Protein AF-A0AA39MZ46-F1 (afdb_monomer)

Foldseek 3Di:
DDPDDPDDDCVDPVNVVVVVVVVVVCVVVVDDDDDDDDDDPDDPPDPDPDDDDPDDDDPPVVQVPPPPDPDDDPVVVVVVVVVLVVLCVVLVPQLVVLCVVFPQCPDVLGNGFGWQADPPPRFIATPDSVQSSQQSVCVVVVVDDSNDGDPGPSSDSVRTDDRDDPDDDPPPDPDDDDDDDDDDDDDDDDDDDDDDDDDDDDDDDDDDDDDDDDDDDDDDDDDDDDDDDDDDDDDDDDDDDDDDDDDDPPDDQADPFPDQDDLVNLCVVLVPDPLVSQLCVQLVDGQRGCVLVVDDCCCSCVRSVDDPVSSVSVVVSSVVSVVCSVVVVPVD

Structure (mmCIF, N/CA/C/O backbone):
data_AF-A0AA39MZ46-F1
#
_entry.id   AF-A0AA39MZ46-F1
#
loop_
_atom_site.group_PDB
_atom_site.id
_atom_site.type_symbol
_atom_site.label_atom_id
_atom_site.label_alt_id
_atom_site.label_comp_id
_atom_site.label_asym_id
_atom_site.label_entity_id
_atom_site.label_seq_id
_atom_site.pdbx_PDB_ins_code
_atom_site.Cartn_x
_atom_site.Cartn_y
_atom_site.Cartn_z
_atom_site.occupancy
_atom_site.B_iso_or_equiv
_atom_site.auth_seq_id
_atom_site.auth_comp_id
_atom_site.auth_asym_id
_atom_site.auth_atom_id
_atom_site.pdbx_PDB_model_num
ATOM 1 N N . MET A 1 1 ? -11.210 -6.994 50.728 1.00 43.03 1 MET A N 1
ATOM 2 C CA . MET A 1 1 ? -12.307 -6.936 49.735 1.00 43.03 1 MET A CA 1
ATOM 3 C C . MET A 1 1 ? -13.642 -7.029 50.459 1.00 43.03 1 MET A C 1
ATOM 5 O O . MET A 1 1 ? -13.694 -7.754 51.450 1.00 43.03 1 MET A O 1
ATOM 9 N N . PRO A 1 2 ? -14.694 -6.313 50.029 1.00 35.81 2 PRO A N 1
ATOM 10 C CA . PRO A 1 2 ? -16.006 -6.399 50.664 1.00 35.81 2 PRO A CA 1
ATOM 11 C C . PRO A 1 2 ? -16.586 -7.808 50.482 1.00 35.81 2 PRO A C 1
ATOM 13 O O . PRO A 1 2 ? -16.493 -8.380 49.399 1.00 35.81 2 PRO A O 1
ATOM 16 N N . LYS A 1 3 ? -17.202 -8.359 51.532 1.00 48.78 3 LYS A N 1
ATOM 17 C CA . LYS A 1 3 ? -17.727 -9.739 51.614 1.00 48.78 3 LYS A CA 1
ATOM 18 C C . LYS A 1 3 ? -18.907 -10.064 50.671 1.00 48.78 3 LYS A C 1
ATOM 20 O O . LYS A 1 3 ? -19.490 -11.131 50.815 1.00 48.78 3 LYS A O 1
ATOM 25 N N . ASN A 1 4 ? -19.271 -9.181 49.738 1.00 49.25 4 ASN A N 1
ATOM 26 C CA . ASN A 1 4 ? -20.516 -9.299 48.968 1.00 49.25 4 ASN A CA 1
ATOM 27 C C . ASN A 1 4 ? -20.398 -8.958 47.468 1.00 49.25 4 ASN A C 1
ATOM 29 O O . ASN A 1 4 ? -21.412 -8.709 46.823 1.00 49.25 4 ASN A O 1
ATOM 33 N N . ASP A 1 5 ? -19.189 -8.918 46.896 1.00 52.53 5 ASP A N 1
ATOM 34 C CA . ASP A 1 5 ? -19.046 -8.730 45.445 1.00 52.53 5 ASP A CA 1
ATOM 35 C C . ASP A 1 5 ? -19.245 -10.090 44.744 1.00 52.53 5 ASP A C 1
ATOM 37 O O . ASP A 1 5 ? -18.471 -11.026 44.944 1.00 52.53 5 ASP A O 1
ATOM 41 N N . SER A 1 6 ? -20.312 -10.235 43.952 1.00 61.25 6 SER A N 1
ATOM 42 C CA . SER A 1 6 ? -20.739 -11.496 43.308 1.00 61.25 6 SER A CA 1
ATOM 43 C C . SER A 1 6 ? -19.856 -11.931 42.127 1.00 61.25 6 SER A C 1
ATOM 45 O O . SER A 1 6 ? -20.184 -12.871 41.395 1.00 61.25 6 SER A O 1
ATOM 47 N N . LYS A 1 7 ? -18.721 -11.260 41.930 1.00 70.19 7 LYS A N 1
ATOM 48 C CA . LYS A 1 7 ? -17.795 -11.490 40.823 1.00 70.19 7 LYS A CA 1
ATOM 49 C C . LYS A 1 7 ? -16.927 -12.707 41.125 1.00 70.19 7 LYS A C 1
ATOM 51 O O . LYS A 1 7 ? -16.031 -12.659 41.965 1.00 70.19 7 LYS A O 1
ATOM 56 N N . LYS A 1 8 ? -17.189 -13.814 40.427 1.00 74.62 8 LYS A N 1
ATOM 57 C CA . LYS A 1 8 ? -16.346 -15.014 40.495 1.00 74.62 8 LYS A CA 1
ATOM 58 C C . LYS A 1 8 ? -15.207 -14.914 39.474 1.00 74.62 8 LYS A C 1
ATOM 60 O O . LYS A 1 8 ? -15.476 -14.584 38.320 1.00 74.62 8 LYS A O 1
ATOM 65 N N . PRO A 1 9 ? -13.956 -15.223 39.855 1.00 79.50 9 PRO A N 1
ATOM 66 C CA . PRO A 1 9 ? -12.842 -15.221 38.916 1.00 79.50 9 PRO A CA 1
ATOM 67 C C . PRO A 1 9 ? -13.027 -16.324 37.867 1.00 79.50 9 PRO A C 1
ATOM 69 O O . PRO A 1 9 ? -13.218 -17.496 38.212 1.00 79.50 9 PRO A O 1
ATOM 72 N N . LEU A 1 10 ? -12.936 -15.950 36.587 1.00 83.06 10 LEU A N 1
ATOM 73 C CA . LEU A 1 10 ? -13.033 -16.879 35.452 1.00 83.06 10 LEU A CA 1
ATOM 74 C C . LEU A 1 10 ? -11.865 -17.869 35.381 1.00 83.06 10 LEU A C 1
ATOM 76 O O . LEU A 1 10 ? -12.015 -18.930 34.790 1.00 83.06 10 LEU A O 1
ATOM 80 N N . SER A 1 11 ? -10.738 -17.564 36.030 1.00 83.19 11 SER A N 1
ATOM 81 C CA . SER A 1 11 ? -9.598 -18.482 36.149 1.00 83.19 11 SER A CA 1
ATOM 82 C C . SER A 1 11 ? -9.906 -19.724 36.990 1.00 83.19 11 SER A C 1
ATOM 84 O O . SER A 1 11 ? -9.185 -20.714 36.914 1.00 83.19 11 SER A O 1
ATOM 86 N N . SER A 1 12 ? -10.973 -19.699 37.796 1.00 87.88 12 SER A N 1
ATOM 87 C CA . SER A 1 12 ? -11.401 -20.873 38.552 1.00 87.88 12 SER A CA 1
ATOM 88 C C . SER A 1 12 ? -12.328 -21.763 37.708 1.00 87.88 12 SER A C 1
ATOM 90 O O . SER A 1 12 ? -13.259 -21.242 37.083 1.00 87.88 12 SER A O 1
ATOM 92 N N . PRO A 1 13 ? -12.188 -23.105 37.753 1.00 87.00 13 PRO A N 1
ATOM 93 C CA . PRO A 1 13 ? -13.105 -24.021 37.063 1.00 87.00 13 PRO A CA 1
ATOM 94 C C . PRO A 1 13 ? -14.577 -23.782 37.434 1.00 87.00 13 PRO A C 1
ATOM 96 O O . PRO A 1 13 ? -15.476 -23.895 36.602 1.00 87.00 13 PRO A O 1
ATOM 99 N N . ASN A 1 14 ? -14.825 -23.396 38.689 1.00 84.69 14 ASN A N 1
ATOM 100 C CA . ASN A 1 14 ? -16.157 -23.059 39.188 1.00 84.69 14 ASN A CA 1
ATOM 101 C C . ASN A 1 14 ? -16.689 -21.738 38.612 1.00 84.69 14 ASN A C 1
ATOM 103 O O . ASN A 1 14 ? -17.891 -21.622 38.374 1.00 84.69 14 ASN A O 1
ATOM 107 N N . GLY A 1 15 ? -15.821 -20.750 38.382 1.00 87.06 15 GLY A N 1
ATOM 108 C CA . GLY A 1 15 ? -16.169 -19.494 37.719 1.00 87.06 15 GLY A CA 1
ATOM 109 C C . GLY A 1 15 ? -16.546 -19.712 36.257 1.00 87.06 15 GLY A C 1
ATOM 110 O O . GLY A 1 15 ? -17.592 -19.234 35.824 1.00 87.06 15 GLY A O 1
ATOM 111 N N . TYR A 1 16 ? -15.766 -20.520 35.534 1.00 87.06 16 TYR A N 1
ATOM 112 C CA . TYR A 1 16 ? -16.074 -20.886 34.150 1.00 87.06 16 TYR A CA 1
ATOM 113 C C . TYR A 1 16 ? -17.399 -21.658 34.038 1.00 87.06 16 TYR A C 1
ATOM 115 O O . TYR A 1 16 ? -18.280 -21.272 33.271 1.00 87.06 16 TYR A O 1
ATOM 123 N N . LYS A 1 17 ? -17.617 -22.681 34.880 1.00 88.81 17 LYS A N 1
ATOM 124 C CA . LYS A 1 17 ? -18.901 -23.410 34.930 1.00 88.81 17 LYS A CA 1
ATOM 125 C C . LYS A 1 17 ? -20.089 -22.489 35.235 1.00 88.81 17 LYS A C 1
ATOM 127 O O . LYS A 1 17 ? -21.160 -22.655 34.653 1.00 88.81 17 LYS A O 1
ATOM 132 N N . ALA A 1 18 ? -19.911 -21.507 36.122 1.00 86.81 18 ALA A N 1
ATOM 133 C CA . ALA A 1 18 ? -20.950 -20.527 36.428 1.00 86.81 18 ALA A CA 1
ATOM 134 C C . ALA A 1 18 ? -21.274 -19.623 35.223 1.00 86.81 18 ALA A C 1
ATOM 136 O O . ALA A 1 18 ? -22.452 -19.364 34.977 1.00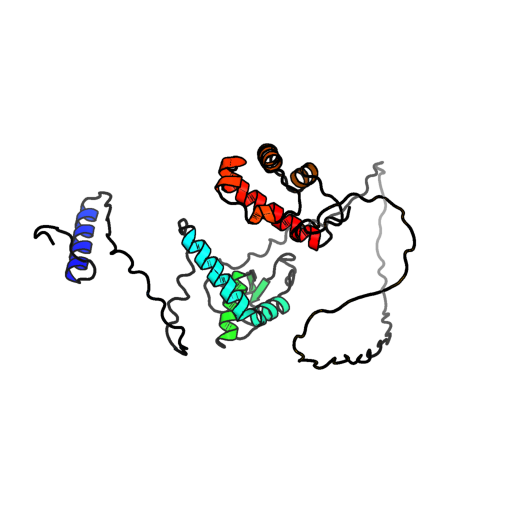 86.81 18 ALA A O 1
ATOM 137 N N . LEU A 1 19 ? -20.262 -19.203 34.451 1.00 88.75 19 LEU A N 1
ATOM 138 C CA . LEU A 1 19 ? -20.446 -18.431 33.217 1.00 88.75 19 LEU A CA 1
ATOM 139 C C . LEU A 1 19 ? -21.247 -19.224 32.177 1.00 88.75 19 LEU A C 1
ATOM 141 O O . LEU A 1 19 ? -22.254 -18.726 31.679 1.00 88.75 19 LEU A O 1
ATOM 145 N N . ILE A 1 20 ? -20.850 -20.469 31.896 1.00 92.44 20 ILE A N 1
ATOM 146 C CA . ILE A 1 20 ? -21.544 -21.331 30.924 1.00 92.44 20 ILE A CA 1
ATOM 147 C C . ILE A 1 20 ? -23.000 -21.584 31.346 1.00 92.44 20 ILE A C 1
ATOM 149 O O . ILE A 1 20 ? -23.911 -21.530 30.518 1.00 92.44 20 ILE A O 1
ATOM 153 N N . SER A 1 21 ? -23.252 -21.792 32.644 1.00 88.31 21 SER A N 1
ATOM 154 C CA . SER A 1 21 ? -24.615 -21.946 33.172 1.00 88.31 21 SER A CA 1
ATOM 155 C C . SER A 1 21 ? -25.453 -20.671 33.013 1.00 88.31 21 SER A C 1
ATOM 157 O O . SER A 1 21 ? -26.625 -20.747 32.640 1.00 88.31 21 SER A O 1
ATOM 159 N N . ALA A 1 22 ? -24.865 -19.495 33.258 1.00 85.75 22 ALA A N 1
ATOM 160 C CA . ALA A 1 22 ? -25.538 -18.212 33.068 1.00 85.75 22 ALA A CA 1
ATOM 161 C C . ALA A 1 22 ? -25.866 -17.956 31.588 1.00 85.75 22 ALA A C 1
ATOM 163 O O . ALA A 1 22 ? -26.993 -17.577 31.273 1.00 85.75 22 ALA A O 1
ATOM 164 N N . LEU A 1 23 ? -24.922 -18.247 30.690 1.00 89.19 23 LEU A N 1
ATOM 165 C CA . LEU A 1 23 ? -25.104 -18.162 29.241 1.00 89.19 23 LEU A CA 1
ATOM 166 C C . LEU A 1 23 ? -26.222 -19.077 28.743 1.00 89.19 23 LEU A C 1
ATOM 168 O O . LEU A 1 23 ? -27.110 -18.627 28.025 1.00 89.19 23 LEU A O 1
ATOM 172 N N . SER A 1 24 ? -26.235 -20.332 29.193 1.00 90.12 24 SER A N 1
ATOM 173 C CA . SER A 1 24 ? -27.274 -21.301 28.823 1.00 90.12 24 SER A CA 1
ATOM 174 C C . SER A 1 24 ? -28.664 -20.836 29.281 1.00 90.12 24 SER A C 1
ATOM 176 O O . SER A 1 24 ? -29.634 -20.905 28.527 1.00 90.12 24 SER A O 1
ATOM 178 N N . LYS A 1 25 ? -28.764 -20.281 30.499 1.00 87.62 25 LYS A N 1
ATOM 179 C CA . LYS A 1 25 ? -30.015 -19.705 31.021 1.00 87.62 25 LYS A CA 1
ATOM 180 C C . LYS A 1 25 ? -30.477 -18.480 30.234 1.00 87.62 25 LYS A C 1
ATOM 182 O O . LYS A 1 25 ? -31.680 -18.314 30.047 1.00 87.62 25 LYS A O 1
ATOM 187 N N . LEU A 1 26 ? -29.561 -17.619 29.795 1.00 85.62 26 LEU A N 1
ATOM 188 C CA . LEU A 1 26 ? -29.899 -16.432 29.005 1.00 85.62 26 LEU A CA 1
ATOM 189 C C . LEU A 1 26 ? -30.330 -16.807 27.583 1.00 85.62 26 LEU A C 1
ATOM 191 O O . LEU A 1 26 ? -31.370 -16.334 27.129 1.00 85.62 26 LEU A O 1
ATOM 195 N N . SER A 1 27 ? -29.613 -17.736 26.945 1.00 85.44 27 SER A N 1
ATOM 196 C CA . SER A 1 27 ? -29.952 -18.276 25.624 1.00 85.44 27 SER A CA 1
ATOM 197 C C . SER A 1 27 ? -31.349 -18.908 25.606 1.00 85.44 27 SER A C 1
ATOM 199 O O . SER A 1 27 ? -32.151 -18.595 24.730 1.00 85.44 27 SER A O 1
ATOM 201 N N . SER A 1 28 ? -31.710 -19.681 26.640 1.00 87.81 28 SER A N 1
ATOM 202 C CA . SER A 1 28 ? -33.050 -20.288 26.754 1.00 87.81 28 SER A CA 1
ATOM 203 C C . SER A 1 28 ? -34.207 -19.281 26.848 1.00 87.81 28 SER A C 1
ATOM 205 O O . SER A 1 28 ? -35.359 -19.648 26.640 1.00 87.81 28 SER A O 1
ATOM 207 N N . LYS A 1 29 ? -33.921 -18.008 27.158 1.00 87.81 29 LYS A N 1
ATOM 208 C CA . LYS A 1 29 ? -34.925 -16.940 27.263 1.00 87.81 29 LYS A CA 1
ATOM 209 C C . LYS A 1 29 ? -35.081 -16.118 25.981 1.00 87.81 29 LYS A C 1
ATOM 211 O O . LYS A 1 29 ? -35.894 -15.198 25.987 1.00 87.81 29 LYS A O 1
ATOM 216 N N . GLY A 1 30 ? -34.317 -16.416 24.923 1.00 86.69 30 GLY A N 1
ATOM 217 C CA . GLY A 1 30 ? -34.403 -15.719 23.633 1.00 86.69 30 GLY A CA 1
ATOM 218 C C . GLY A 1 30 ? -34.099 -14.219 23.713 1.00 86.69 30 GLY A C 1
ATOM 219 O O . GLY A 1 30 ? -34.626 -13.449 22.918 1.00 86.69 30 GLY A O 1
ATOM 220 N N . LYS A 1 31 ? -33.314 -13.791 24.709 1.00 82.69 31 LYS A N 1
ATOM 221 C CA . LYS A 1 31 ? -32.912 -12.392 24.885 1.00 82.69 31 LYS A CA 1
ATOM 222 C C . LYS A 1 31 ? -31.443 -12.234 24.540 1.00 82.69 31 LYS A C 1
ATOM 224 O O . LYS A 1 31 ? -30.631 -13.062 24.953 1.00 82.69 31 LYS A O 1
ATOM 229 N N . ASP A 1 32 ? -31.120 -11.131 23.878 1.00 75.81 32 ASP A N 1
ATOM 230 C CA . ASP A 1 32 ? -29.737 -10.710 23.697 1.00 75.81 32 ASP A CA 1
ATOM 231 C C . ASP A 1 32 ? -29.073 -10.516 25.064 1.00 75.81 32 ASP A C 1
ATOM 233 O O . ASP A 1 32 ? -29.622 -9.887 25.976 1.00 75.81 32 ASP A O 1
ATOM 237 N N . ALA A 1 33 ? -27.900 -11.123 25.223 1.00 78.19 33 ALA A N 1
ATOM 238 C CA . ALA A 1 33 ? -27.157 -11.152 26.470 1.00 78.19 33 ALA A CA 1
ATOM 239 C C . ALA A 1 33 ? -25.815 -10.445 26.298 1.00 78.19 33 ALA A C 1
ATOM 241 O O . ALA A 1 33 ? -24.971 -10.879 25.519 1.00 78.19 33 ALA A O 1
ATOM 242 N N . THR A 1 34 ? -25.592 -9.396 27.086 1.00 78.00 34 THR A N 1
ATOM 243 C CA . THR A 1 34 ? -24.302 -8.701 27.153 1.00 78.00 34 THR A CA 1
ATOM 244 C C . THR A 1 34 ? -23.490 -9.236 28.329 1.00 78.00 34 THR A C 1
ATOM 246 O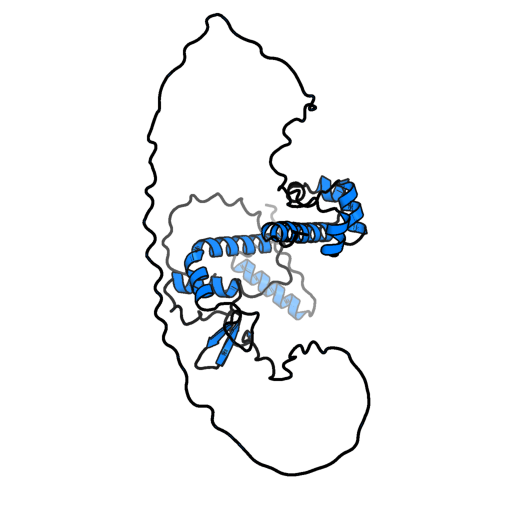 O . THR A 1 34 ? -23.957 -9.210 29.469 1.00 78.00 34 THR A O 1
ATOM 249 N N . ILE A 1 35 ? -22.266 -9.706 28.069 1.00 80.00 35 ILE A N 1
ATOM 250 C CA . ILE A 1 35 ? -21.311 -10.122 29.106 1.00 80.00 35 ILE A CA 1
ATOM 251 C C . ILE A 1 35 ? -20.218 -9.064 29.234 1.00 80.00 35 ILE A C 1
ATOM 253 O O . ILE A 1 35 ? -19.504 -8.785 28.275 1.00 80.00 35 ILE A O 1
ATOM 257 N N . THR A 1 36 ? -20.035 -8.534 30.443 1.00 78.00 36 THR A N 1
ATOM 258 C CA . THR A 1 36 ? -18.922 -7.633 30.765 1.00 78.00 36 THR A CA 1
ATOM 259 C C . THR A 1 36 ? -17.825 -8.406 31.491 1.00 78.00 36 THR A C 1
ATOM 261 O O . THR A 1 36 ? -18.031 -8.877 32.611 1.00 78.00 36 THR A O 1
ATOM 264 N N . VAL A 1 37 ? -16.651 -8.531 30.869 1.00 83.56 37 VAL A N 1
ATOM 265 C CA . VAL A 1 37 ? -15.471 -9.181 31.461 1.00 83.56 37 VAL A CA 1
ATOM 266 C C . VAL A 1 37 ? -14.515 -8.114 31.990 1.00 83.56 37 VAL A C 1
ATOM 268 O O . VAL A 1 37 ? -14.102 -7.222 31.255 1.00 83.56 37 VAL A O 1
ATOM 271 N N . PHE A 1 38 ? -14.146 -8.212 33.268 1.00 80.56 38 PHE A N 1
ATOM 272 C CA . PHE A 1 38 ? -13.149 -7.337 33.884 1.00 80.56 38 PHE A CA 1
ATOM 273 C C . PHE A 1 38 ? -11.785 -8.020 33.856 1.00 80.56 38 PHE A C 1
ATOM 275 O O . PHE A 1 38 ? -11.575 -9.024 34.538 1.00 80.56 38 PHE A O 1
ATOM 282 N N . LEU A 1 39 ? -10.862 -7.468 33.075 1.00 82.12 39 LEU A N 1
ATOM 283 C CA . LEU A 1 39 ? -9.468 -7.895 33.070 1.00 82.12 39 LEU A CA 1
ATOM 284 C C . LEU A 1 39 ? -8.705 -7.124 34.160 1.00 82.12 39 LEU A C 1
ATOM 286 O O . LEU A 1 39 ? -8.925 -5.918 34.312 1.00 82.12 39 LEU A O 1
ATOM 290 N N . PRO A 1 40 ? -7.830 -7.782 34.944 1.00 76.25 40 PRO A N 1
ATOM 291 C CA . PRO A 1 40 ? -6.962 -7.067 35.868 1.00 76.25 40 PRO A CA 1
ATOM 292 C C . PRO A 1 40 ? -6.059 -6.090 35.095 1.00 76.25 40 PRO A C 1
ATOM 294 O O . PRO A 1 40 ? -5.752 -6.339 33.925 1.00 76.25 40 PRO A O 1
ATOM 297 N N . PRO A 1 41 ? -5.605 -4.991 35.727 1.00 73.38 41 PRO A N 1
ATOM 298 C CA . PRO A 1 41 ? -4.652 -4.078 35.111 1.00 73.38 41 PRO A CA 1
ATOM 299 C C . PRO A 1 41 ? -3.439 -4.863 34.616 1.00 73.38 41 PRO A C 1
ATOM 301 O O . PRO A 1 41 ? -2.799 -5.571 35.399 1.00 73.38 41 PRO A O 1
ATOM 304 N N . LEU A 1 42 ? -3.137 -4.754 33.320 1.00 60.62 42 LEU A N 1
ATOM 305 C CA . LEU A 1 42 ? -1.949 -5.369 32.742 1.00 60.62 42 LEU A CA 1
ATOM 306 C C . LEU A 1 42 ? -0.738 -4.797 33.477 1.00 60.62 42 LEU A C 1
ATOM 308 O O . LEU A 1 42 ? -0.384 -3.626 33.319 1.00 60.62 42 LEU A O 1
ATOM 312 N N . SER A 1 43 ? -0.143 -5.617 34.340 1.00 59.97 43 SER A N 1
ATOM 313 C CA . SER A 1 43 ? 1.096 -5.264 35.019 1.00 59.97 43 SER A CA 1
ATOM 314 C C . SER A 1 43 ? 2.121 -5.007 33.926 1.00 59.97 43 SER A C 1
ATOM 316 O O . SER A 1 43 ? 2.254 -5.826 33.017 1.00 59.97 43 SER A O 1
ATOM 318 N N . LYS A 1 44 ? 2.780 -3.842 33.961 1.00 54.56 44 LYS A N 1
ATOM 319 C CA . LYS A 1 44 ? 3.809 -3.470 32.984 1.00 54.56 44 LYS A CA 1
ATOM 320 C C . LYS A 1 44 ? 4.770 -4.646 32.863 1.00 54.56 44 LYS A C 1
ATOM 322 O O . LYS A 1 44 ? 5.448 -4.966 33.835 1.00 54.56 44 LYS A O 1
ATOM 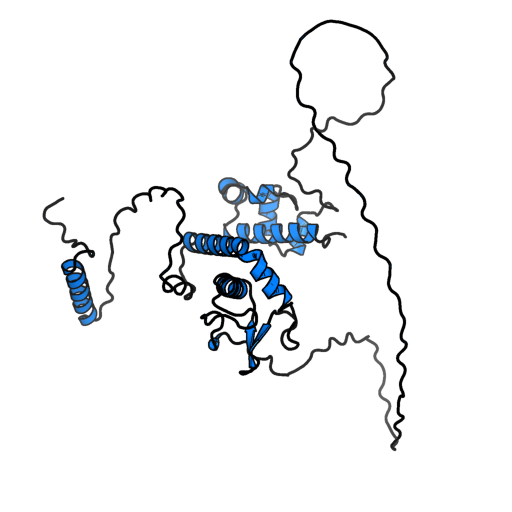327 N N . VAL A 1 45 ? 4.761 -5.298 31.701 1.00 47.28 45 VAL A N 1
ATOM 328 C CA . VAL A 1 45 ? 5.646 -6.417 31.391 1.00 47.28 45 VAL A CA 1
ATOM 329 C C . VAL A 1 45 ? 7.059 -5.946 31.698 1.00 47.28 45 VAL A C 1
ATOM 331 O O . VAL A 1 45 ? 7.569 -5.009 31.079 1.00 47.28 45 VAL A O 1
ATOM 334 N N . GLN A 1 46 ? 7.642 -6.533 32.738 1.00 41.38 46 GLN A N 1
ATOM 335 C CA . GLN A 1 46 ? 9.033 -6.343 33.090 1.00 41.38 46 GLN A CA 1
ATOM 336 C C . GLN A 1 46 ? 9.826 -6.750 31.847 1.00 41.38 46 GLN A C 1
ATOM 338 O O . GLN A 1 46 ? 9.654 -7.867 31.364 1.00 41.38 46 GLN A O 1
ATOM 343 N N . LYS A 1 47 ? 10.607 -5.820 31.276 1.00 47.03 47 LYS A N 1
ATOM 344 C CA . LYS A 1 47 ? 11.528 -6.105 30.168 1.00 47.03 47 LYS A CA 1
ATOM 345 C C . LYS A 1 47 ? 12.316 -7.358 30.545 1.00 47.03 47 LYS A C 1
ATOM 347 O O . LYS A 1 47 ? 13.166 -7.284 31.432 1.00 47.03 47 LYS A O 1
ATOM 352 N N . LEU A 1 48 ? 12.006 -8.489 29.915 1.00 39.94 48 LEU A N 1
ATOM 353 C CA . LEU A 1 48 ? 12.838 -9.671 30.054 1.00 39.94 48 LEU A CA 1
ATOM 354 C C . LEU A 1 48 ? 14.211 -9.326 29.453 1.00 39.94 48 LEU A C 1
ATOM 356 O O . LEU A 1 48 ? 14.259 -8.652 28.416 1.00 39.94 48 LEU A O 1
ATOM 360 N N . PRO A 1 49 ? 15.323 -9.736 30.082 1.00 45.00 49 PRO A N 1
ATOM 361 C CA . PRO A 1 49 ? 16.634 -9.588 29.477 1.00 45.00 49 PRO A CA 1
ATOM 362 C C . PRO A 1 49 ? 16.671 -10.453 28.218 1.00 45.00 49 PRO A C 1
ATOM 364 O O . PRO A 1 49 ? 16.289 -11.621 28.267 1.00 45.00 49 PRO A O 1
ATOM 367 N N . SER A 1 50 ? 17.131 -9.881 27.104 1.00 47.66 50 SER A N 1
ATOM 368 C CA . SER A 1 50 ? 17.484 -10.638 25.905 1.00 47.66 50 SER A CA 1
ATOM 369 C C . SER A 1 50 ? 18.444 -11.760 26.287 1.00 47.66 50 SER A C 1
ATOM 371 O O . SER A 1 50 ? 19.614 -11.511 26.569 1.00 47.66 50 SER A O 1
ATOM 373 N N . ALA A 1 51 ? 17.950 -12.991 26.301 1.00 44.81 51 ALA A N 1
ATOM 374 C CA . ALA A 1 51 ? 18.767 -14.182 26.401 1.00 44.81 51 ALA A CA 1
ATOM 375 C C . ALA A 1 51 ? 18.302 -15.162 25.325 1.00 44.81 51 ALA A C 1
ATOM 377 O O . ALA A 1 51 ? 17.116 -15.469 25.221 1.00 44.81 51 ALA A O 1
ATOM 378 N N . ASN A 1 52 ? 19.274 -15.583 24.517 1.00 50.22 52 ASN A N 1
ATOM 379 C CA . ASN A 1 52 ? 19.206 -16.628 23.502 1.00 50.22 52 ASN A CA 1
ATOM 380 C C . ASN A 1 52 ? 18.193 -17.730 23.828 1.00 50.22 52 ASN A C 1
ATOM 382 O O . ASN A 1 52 ? 18.321 -18.406 24.847 1.00 50.22 52 ASN A O 1
ATOM 386 N N . MET A 1 53 ? 17.267 -17.974 22.904 1.00 38.59 53 MET A N 1
ATOM 387 C CA . MET A 1 53 ? 16.420 -19.162 22.899 1.00 38.59 53 MET A CA 1
ATOM 388 C C . MET A 1 53 ? 16.525 -19.816 21.522 1.00 38.59 53 MET A C 1
ATOM 390 O O . MET A 1 53 ? 15.831 -19.446 20.583 1.00 38.59 53 MET A O 1
ATOM 394 N N . ASN A 1 54 ? 17.417 -20.804 21.428 1.00 45.81 54 ASN A N 1
ATOM 395 C CA . ASN A 1 54 ? 17.137 -21.990 20.629 1.00 45.81 54 ASN A CA 1
ATOM 396 C C . ASN A 1 54 ? 16.026 -22.737 21.373 1.00 45.81 54 ASN A C 1
ATOM 398 O O . ASN A 1 54 ? 16.294 -23.316 22.427 1.00 45.81 54 ASN A O 1
ATOM 402 N N . LEU A 1 55 ? 14.795 -22.706 20.865 1.00 44.06 55 LEU A N 1
ATOM 403 C CA . LEU A 1 55 ? 13.726 -23.548 21.385 1.00 44.06 55 LEU A CA 1
ATOM 404 C C . LEU A 1 55 ? 12.817 -24.007 20.242 1.00 44.06 55 LEU A C 1
ATOM 406 O O . LEU A 1 55 ? 12.111 -23.219 19.623 1.00 44.06 55 LEU A O 1
ATOM 410 N N . HIS A 1 56 ? 12.889 -25.308 19.976 1.00 48.97 56 HIS A N 1
ATOM 411 C CA . HIS A 1 56 ? 11.906 -26.070 19.216 1.00 48.97 56 HIS A CA 1
ATOM 412 C C . HIS A 1 56 ? 10.548 -26.071 19.940 1.00 48.97 56 HIS A C 1
ATOM 414 O O . HIS A 1 56 ? 10.534 -26.178 21.167 1.00 48.97 56 HIS A O 1
ATOM 420 N N . LYS A 1 57 ? 9.472 -26.135 19.135 1.00 39.66 57 LYS A N 1
ATOM 421 C CA . LYS A 1 57 ? 8.036 -26.331 19.448 1.00 39.66 57 LYS A CA 1
ATOM 422 C C . LYS A 1 57 ? 7.238 -25.071 19.801 1.00 39.66 57 LYS A C 1
ATOM 424 O O . LYS A 1 57 ? 7.306 -24.588 20.922 1.00 39.66 57 LYS A O 1
ATOM 429 N N . ASP A 1 58 ? 6.447 -24.582 18.844 1.00 33.69 58 ASP A N 1
ATOM 430 C CA . ASP A 1 58 ? 5.026 -24.949 18.693 1.00 33.69 58 ASP A CA 1
ATOM 431 C C . ASP A 1 58 ? 4.459 -24.275 17.420 1.00 33.69 58 ASP A C 1
ATOM 433 O O . ASP A 1 58 ? 4.261 -23.063 17.377 1.00 33.69 58 ASP A O 1
ATOM 437 N N . ASP A 1 59 ? 4.175 -25.067 16.379 1.00 42.59 59 ASP A N 1
ATOM 438 C CA . ASP A 1 59 ? 3.685 -24.624 15.052 1.00 42.59 59 ASP A CA 1
ATOM 439 C C . ASP A 1 59 ? 2.215 -24.142 15.044 1.00 42.59 59 ASP A C 1
ATOM 441 O O . ASP A 1 59 ? 1.550 -24.141 14.011 1.00 42.59 59 ASP A O 1
ATOM 445 N N . ALA A 1 60 ? 1.665 -23.745 16.193 1.00 41.41 60 ALA A N 1
ATOM 446 C CA . ALA A 1 60 ? 0.253 -23.375 16.320 1.00 41.41 60 ALA A CA 1
ATOM 447 C C . ALA A 1 60 ? 0.008 -21.857 16.361 1.00 41.41 60 ALA A C 1
ATOM 449 O O . ALA A 1 60 ? -1.087 -21.414 16.024 1.00 41.41 60 ALA A O 1
ATOM 450 N N . GLU A 1 61 ? 1.003 -21.040 16.725 1.00 43.09 61 GLU A N 1
ATOM 451 C CA . GLU A 1 61 ? 0.804 -19.584 16.830 1.00 43.09 61 GLU A CA 1
ATOM 452 C C . GLU A 1 61 ? 1.052 -18.822 15.521 1.00 43.09 61 GLU A C 1
ATOM 454 O O . GLU A 1 61 ? 0.692 -17.652 15.436 1.00 43.09 61 GLU A O 1
ATOM 459 N N . LEU A 1 62 ? 1.614 -19.452 14.479 1.00 49.00 62 LEU A N 1
ATOM 460 C CA . LEU A 1 62 ? 1.821 -18.804 13.173 1.00 49.00 62 LEU A CA 1
ATOM 461 C C . LEU A 1 62 ? 0.577 -18.846 12.257 1.00 49.00 62 LEU A C 1
ATOM 463 O O . LEU A 1 62 ? 0.551 -18.170 11.232 1.00 49.00 62 LEU A O 1
ATOM 467 N N . GLU A 1 63 ? -0.477 -19.577 12.632 1.00 47.72 63 GLU A N 1
ATOM 468 C CA . GLU A 1 63 ? -1.688 -19.760 11.807 1.00 47.72 63 GLU A CA 1
ATOM 469 C C . GLU A 1 63 ? -2.876 -18.859 12.225 1.00 47.72 63 GLU A C 1
ATOM 471 O O . GLU A 1 63 ? -3.804 -18.657 11.438 1.00 47.72 63 GLU A O 1
ATOM 476 N N . GLU A 1 64 ? -2.829 -18.196 13.392 1.00 44.56 64 GLU A N 1
ATOM 477 C CA . GLU A 1 64 ? -3.848 -17.212 13.834 1.00 44.56 64 GLU A CA 1
ATOM 478 C C . GLU A 1 64 ? -3.698 -15.829 13.144 1.00 44.56 64 GLU A C 1
ATOM 480 O O . GLU A 1 64 ? -4.156 -14.798 13.629 1.00 44.56 64 GLU A O 1
ATOM 485 N N . PHE A 1 65 ? -3.046 -15.778 11.979 1.00 52.78 65 PHE A N 1
ATOM 486 C CA . PHE A 1 65 ? -2.761 -14.549 11.218 1.00 52.78 65 PHE A CA 1
ATOM 487 C C . PHE A 1 65 ? -3.763 -14.271 10.085 1.00 52.78 65 PHE A C 1
ATOM 489 O O . PHE A 1 65 ? -3.538 -13.414 9.228 1.00 52.78 65 PHE A O 1
ATOM 496 N N . SER A 1 66 ? -4.871 -15.007 10.057 1.00 47.97 66 SER A N 1
ATOM 497 C CA . SER A 1 66 ? -5.584 -15.323 8.819 1.00 47.97 66 SER A CA 1
ATOM 498 C C . SER A 1 66 ? -6.984 -14.724 8.672 1.00 47.97 66 SER A C 1
ATOM 500 O O . SER A 1 66 ? -7.471 -14.566 7.550 1.00 47.97 66 SER A O 1
ATOM 502 N N . GLN A 1 67 ? -7.632 -14.313 9.759 1.00 45.81 67 GLN A N 1
ATOM 503 C CA . GLN A 1 67 ? -8.861 -13.529 9.671 1.00 45.81 67 GLN A CA 1
ATOM 504 C C . GLN A 1 67 ? -8.481 -12.059 9.737 1.00 45.81 67 GLN A C 1
ATOM 506 O O . GLN A 1 67 ? -8.197 -11.550 10.810 1.00 45.81 67 GLN A O 1
ATOM 511 N N . GLY A 1 68 ? -8.452 -11.371 8.593 1.00 48.62 68 GLY A N 1
ATOM 512 C CA . GLY A 1 68 ? -8.344 -9.914 8.575 1.00 48.62 68 GLY A CA 1
ATOM 513 C C . GLY A 1 68 ? -9.498 -9.322 9.388 1.00 48.62 68 GLY A C 1
ATOM 514 O O . GLY A 1 68 ? -10.648 -9.481 8.971 1.00 48.62 68 GLY A O 1
ATOM 515 N N . PRO A 1 69 ? -9.259 -8.673 10.541 1.00 43.50 69 PRO A N 1
ATOM 516 C CA . PRO A 1 69 ? -10.375 -8.281 11.374 1.00 43.50 69 PRO A CA 1
ATOM 517 C C . PRO A 1 69 ? -10.903 -6.957 10.859 1.00 43.50 69 PRO A C 1
ATOM 519 O O . PRO A 1 69 ? -10.228 -5.923 10.887 1.00 43.50 69 PRO A O 1
ATOM 522 N N . ILE A 1 70 ? -12.161 -7.001 10.440 1.00 48.53 70 ILE A N 1
ATOM 523 C CA . ILE A 1 70 ? -13.077 -5.873 10.538 1.00 48.53 70 ILE A CA 1
ATOM 524 C C . ILE A 1 70 ? -13.105 -5.503 12.034 1.00 48.53 70 ILE A C 1
ATOM 526 O O . ILE A 1 70 ? -13.934 -6.004 12.785 1.00 48.53 70 ILE A O 1
ATOM 530 N N . GLY A 1 71 ? -12.118 -4.726 12.499 1.00 49.47 71 GLY A N 1
ATOM 531 C CA . GLY A 1 71 ? -12.023 -4.286 13.892 1.00 49.47 71 GLY A CA 1
ATOM 532 C C . GLY A 1 71 ? -10.680 -4.412 14.621 1.00 49.47 71 GLY A C 1
ATOM 533 O O . GLY A 1 71 ? -10.702 -4.204 15.832 1.00 49.47 71 GLY A O 1
ATOM 534 N N . LEU A 1 72 ? -9.530 -4.696 13.980 1.00 53.41 72 LEU A N 1
ATOM 535 C CA . LEU A 1 72 ? -8.252 -4.544 14.708 1.00 53.41 72 LEU A CA 1
ATOM 536 C C . LEU A 1 72 ? -8.092 -3.098 15.155 1.00 53.41 72 LEU A C 1
ATOM 538 O O . LEU A 1 72 ? -8.250 -2.155 14.372 1.00 53.41 72 LEU A O 1
ATOM 542 N N . LEU A 1 73 ? -7.742 -2.922 16.424 1.00 73.88 73 LEU A N 1
ATOM 543 C CA . LEU A 1 73 ? -7.423 -1.608 16.948 1.00 73.88 73 LEU A CA 1
ATOM 544 C C . LEU A 1 73 ? -6.208 -1.075 16.166 1.00 73.88 73 LEU A C 1
ATOM 546 O O . LEU A 1 73 ? -5.269 -1.816 15.886 1.00 73.88 73 LEU A O 1
ATOM 550 N N . ILE A 1 74 ? -6.155 0.228 15.870 1.00 73.12 74 ILE A N 1
ATOM 551 C CA . ILE A 1 74 ? -5.040 0.883 15.140 1.00 73.12 74 ILE A CA 1
ATOM 552 C C . ILE A 1 74 ? -3.654 0.481 15.689 1.00 73.12 74 ILE A C 1
ATOM 554 O O . ILE A 1 74 ? -2.659 0.436 14.965 1.00 73.12 74 ILE A O 1
ATOM 558 N N . ARG A 1 75 ? -3.577 0.188 16.991 1.00 69.44 75 ARG A N 1
ATOM 559 C CA . ARG A 1 75 ? -2.363 -0.291 17.657 1.00 69.44 75 ARG A CA 1
ATOM 560 C C . ARG A 1 75 ? -1.923 -1.677 17.177 1.00 69.44 75 ARG A C 1
ATOM 562 O O . ARG A 1 75 ? -0.730 -1.879 16.971 1.00 69.44 75 ARG A O 1
ATOM 569 N N . GLU A 1 76 ? -2.858 -2.601 17.010 1.00 76.38 76 GLU A N 1
ATOM 570 C CA . GLU A 1 76 ? -2.591 -3.972 16.571 1.00 76.38 76 GLU A CA 1
ATOM 571 C C . GLU A 1 76 ? -2.131 -3.971 15.120 1.00 76.38 76 GLU A C 1
ATOM 573 O O . GLU A 1 76 ? -1.101 -4.561 14.812 1.00 76.38 76 GLU A O 1
ATOM 578 N N . GLN A 1 77 ? -2.782 -3.194 14.249 1.00 77.62 77 GLN A N 1
ATOM 579 C CA . GLN A 1 77 ? -2.347 -3.049 12.858 1.00 77.62 77 GLN A CA 1
ATOM 580 C C . GLN A 1 77 ? -0.902 -2.530 12.749 1.00 77.62 77 GLN A C 1
ATOM 582 O O . GLN A 1 77 ? -0.110 -3.058 11.970 1.00 77.62 77 GLN A O 1
ATOM 587 N N . LYS A 1 78 ? -0.521 -1.534 13.563 1.00 75.81 78 LYS A N 1
ATOM 588 C CA . LYS A 1 78 ? 0.870 -1.046 13.611 1.00 75.81 78 LYS A CA 1
ATOM 589 C C . LYS A 1 78 ? 1.848 -2.115 14.096 1.00 75.81 78 LYS A C 1
ATOM 591 O O . LYS A 1 78 ? 2.961 -2.188 13.584 1.00 75.81 78 LYS A O 1
ATOM 596 N N . MET A 1 79 ? 1.447 -2.932 15.068 1.00 82.25 79 MET A N 1
ATOM 597 C CA . MET A 1 79 ? 2.273 -4.032 15.565 1.00 82.25 79 MET A CA 1
ATOM 598 C C . MET A 1 79 ? 2.436 -5.132 14.510 1.00 82.25 79 MET A C 1
ATOM 600 O O . MET A 1 79 ? 3.552 -5.606 14.304 1.00 82.25 79 MET A O 1
ATOM 604 N N . HIS A 1 80 ? 1.364 -5.479 13.793 1.00 76.00 80 HIS A N 1
ATOM 605 C CA . HIS A 1 80 ? 1.420 -6.399 12.658 1.00 76.00 80 HIS A CA 1
ATOM 606 C C . HIS A 1 80 ? 2.357 -5.879 11.569 1.00 76.00 80 HIS A C 1
ATOM 608 O O . HIS A 1 80 ? 3.229 -6.619 11.123 1.00 76.00 80 HIS A O 1
ATOM 614 N N . GLN A 1 81 ? 2.249 -4.600 11.202 1.00 82.38 81 GLN A N 1
ATOM 615 C CA . GLN A 1 81 ? 3.130 -3.998 10.204 1.00 82.38 81 GLN A CA 1
ATOM 616 C C . GLN A 1 81 ? 4.600 -4.039 10.644 1.00 82.38 81 GLN A C 1
ATOM 618 O O . GLN A 1 81 ? 5.449 -4.495 9.885 1.00 82.38 81 GLN A O 1
ATOM 623 N N . ALA A 1 82 ? 4.899 -3.651 11.889 1.00 84.25 82 ALA A N 1
ATOM 624 C CA . ALA A 1 82 ? 6.261 -3.698 12.422 1.00 84.25 82 ALA A CA 1
ATOM 625 C C . ALA A 1 82 ? 6.836 -5.126 12.437 1.00 84.25 82 ALA A C 1
ATOM 627 O O . ALA A 1 82 ? 8.017 -5.318 12.150 1.00 84.25 82 ALA A O 1
ATOM 628 N N . ARG A 1 83 ? 6.005 -6.135 12.733 1.00 83.75 83 ARG A N 1
ATOM 629 C CA . ARG A 1 83 ? 6.412 -7.546 12.684 1.00 83.75 83 ARG A CA 1
ATOM 630 C C . ARG A 1 83 ? 6.690 -7.999 11.252 1.00 83.75 83 ARG A C 1
ATOM 632 O O . ARG A 1 83 ? 7.698 -8.656 11.020 1.00 83.75 83 ARG A O 1
ATOM 639 N N . VAL A 1 84 ? 5.850 -7.613 10.294 1.00 85.38 84 VAL A N 1
ATOM 640 C CA . VAL A 1 84 ? 6.078 -7.894 8.868 1.00 85.38 84 VAL A CA 1
ATOM 641 C C . VAL A 1 84 ? 7.366 -7.229 8.381 1.00 85.38 84 VAL A C 1
ATOM 643 O O . VAL A 1 84 ? 8.143 -7.862 7.673 1.00 85.38 84 VAL A O 1
ATOM 646 N N . ASP A 1 85 ? 7.636 -5.982 8.759 1.00 86.38 85 ASP A N 1
ATOM 647 C CA . ASP A 1 85 ? 8.866 -5.284 8.365 1.00 86.38 85 ASP A CA 1
ATOM 648 C C . ASP A 1 85 ? 10.119 -5.922 8.988 1.00 86.38 85 ASP A C 1
ATOM 650 O O . ASP A 1 85 ? 11.132 -6.065 8.303 1.00 86.38 85 ASP A O 1
ATOM 654 N N . LEU A 1 86 ? 10.034 -6.394 10.238 1.00 91.19 86 LEU A N 1
ATOM 655 C CA . LEU A 1 86 ? 11.107 -7.159 10.877 1.00 91.19 86 LEU A CA 1
ATOM 656 C C . LEU A 1 86 ? 11.404 -8.460 10.118 1.00 91.19 86 LEU A C 1
ATOM 658 O O . LEU A 1 86 ? 12.564 -8.730 9.815 1.00 91.19 86 LEU A O 1
ATOM 662 N N . LEU A 1 87 ? 10.367 -9.229 9.768 1.00 91.50 87 LEU A N 1
ATOM 663 C CA . LEU A 1 87 ? 10.523 -10.460 8.987 1.00 91.50 87 LEU A CA 1
ATOM 664 C C . LEU A 1 87 ? 11.102 -10.167 7.596 1.00 91.50 87 LEU A C 1
ATOM 666 O O . LEU A 1 87 ? 12.008 -10.865 7.155 1.00 91.50 87 LEU A O 1
ATOM 670 N N . ASN A 1 88 ? 10.653 -9.098 6.928 1.00 91.19 88 ASN A N 1
ATOM 671 C CA . ASN A 1 88 ? 11.226 -8.699 5.638 1.00 91.19 88 ASN A CA 1
ATOM 672 C C . ASN A 1 88 ? 12.732 -8.445 5.739 1.00 91.19 88 ASN A C 1
ATOM 674 O O . ASN A 1 88 ? 13.474 -8.853 4.853 1.00 91.19 88 ASN A O 1
ATOM 678 N N . HIS A 1 89 ? 13.185 -7.783 6.806 1.00 91.44 89 HIS A N 1
ATOM 679 C CA . HIS A 1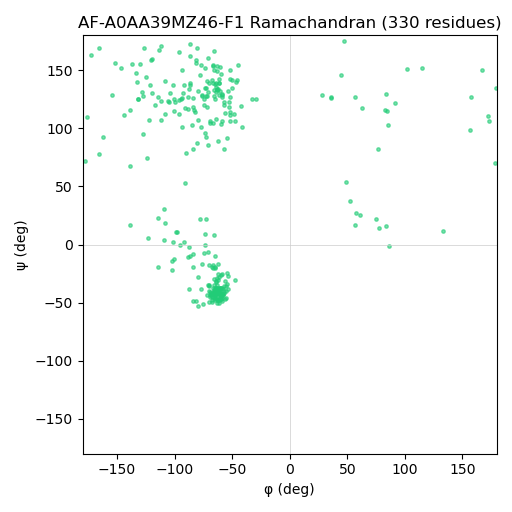 89 ? 14.610 -7.542 6.995 1.00 91.44 89 HIS A CA 1
ATOM 680 C C . HIS A 1 89 ? 15.370 -8.838 7.303 1.00 91.44 89 HIS A C 1
ATOM 682 O O . HIS A 1 89 ? 16.424 -9.087 6.717 1.00 91.44 89 HIS A O 1
ATOM 688 N N . GLN A 1 90 ? 14.812 -9.682 8.173 1.00 96.06 90 GLN A N 1
ATOM 689 C CA . GLN A 1 90 ? 15.429 -10.940 8.590 1.00 96.06 90 GLN A CA 1
ATOM 690 C C . GLN A 1 90 ? 15.630 -11.923 7.426 1.00 96.06 90 GLN A C 1
ATOM 692 O O . GLN A 1 90 ? 16.674 -12.564 7.368 1.00 96.06 90 GLN A O 1
ATOM 697 N N . TYR A 1 91 ? 14.680 -11.999 6.490 1.00 96.44 91 TYR A N 1
ATOM 698 C CA . TYR A 1 91 ? 14.692 -12.951 5.369 1.00 96.44 91 TYR A CA 1
ATOM 699 C C . TYR A 1 91 ? 14.965 -12.277 4.013 1.00 96.44 91 TYR A C 1
ATOM 701 O O . TYR A 1 91 ? 14.463 -12.700 2.973 1.00 96.44 91 TYR A O 1
ATOM 709 N N . THR A 1 92 ? 15.736 -11.181 4.004 1.00 96.25 92 THR A N 1
ATOM 710 C CA . THR A 1 92 ? 15.970 -10.366 2.791 1.00 96.25 92 THR A CA 1
ATOM 711 C C . THR A 1 92 ? 16.570 -11.184 1.637 1.00 96.25 92 THR A C 1
ATOM 713 O O . THR A 1 92 ? 16.237 -10.943 0.473 1.00 96.25 92 THR A O 1
ATOM 716 N N . ASN A 1 93 ? 17.442 -12.151 1.939 1.00 96.56 93 ASN A N 1
ATOM 717 C CA . ASN A 1 93 ? 18.129 -12.957 0.927 1.00 96.56 93 ASN A CA 1
ATOM 718 C C . ASN A 1 93 ? 17.155 -13.907 0.220 1.00 96.56 93 ASN A C 1
ATOM 720 O O . ASN A 1 93 ? 17.086 -13.913 -1.007 1.00 96.56 93 ASN A O 1
ATOM 724 N N . GLU A 1 94 ? 16.357 -14.646 0.990 1.00 97.12 94 GLU A N 1
ATOM 725 C CA . GLU A 1 94 ? 15.350 -15.584 0.491 1.00 97.12 94 GLU A CA 1
ATOM 726 C C . GLU A 1 94 ? 14.246 -14.843 -0.275 1.00 97.12 94 GLU A C 1
ATOM 728 O O . GLU A 1 94 ? 13.833 -15.271 -1.351 1.00 97.12 94 GLU A O 1
ATOM 733 N N . ILE A 1 95 ? 13.818 -13.679 0.229 1.00 97.06 95 ILE A N 1
ATOM 734 C CA . ILE A 1 95 ? 12.860 -12.800 -0.457 1.00 97.06 95 ILE A CA 1
ATOM 735 C C . ILE A 1 95 ? 13.404 -12.364 -1.826 1.00 97.06 95 ILE A C 1
ATOM 737 O O . ILE A 1 95 ? 12.683 -12.411 -2.825 1.00 97.06 95 ILE A O 1
ATOM 741 N N . SER A 1 96 ? 14.671 -11.944 -1.884 1.00 96.88 96 SER A N 1
ATOM 742 C CA . SER A 1 96 ? 15.310 -11.507 -3.134 1.00 96.88 96 SER A CA 1
ATOM 743 C C . SER A 1 96 ? 15.443 -12.655 -4.132 1.00 96.88 96 SER A C 1
ATOM 745 O O . SER A 1 96 ? 15.237 -12.461 -5.329 1.00 96.88 96 SER A O 1
ATOM 747 N N . GLU A 1 97 ? 15.736 -13.858 -3.645 1.00 96.69 97 GLU A N 1
ATOM 748 C CA . GLU A 1 97 ? 15.813 -15.058 -4.470 1.00 96.69 97 GLU A CA 1
ATOM 749 C C . GLU A 1 97 ? 14.451 -15.431 -5.071 1.00 96.69 97 GLU A C 1
ATOM 751 O O . GLU A 1 97 ? 14.362 -15.631 -6.283 1.00 96.69 97 GLU A O 1
ATOM 756 N N . ILE A 1 98 ? 13.374 -15.417 -4.275 1.00 97.31 98 ILE A N 1
ATOM 757 C CA . ILE A 1 98 ? 12.009 -15.655 -4.775 1.00 97.31 98 ILE A CA 1
ATOM 758 C C . ILE A 1 98 ? 11.639 -14.613 -5.842 1.00 97.31 98 ILE A C 1
ATOM 760 O O . ILE A 1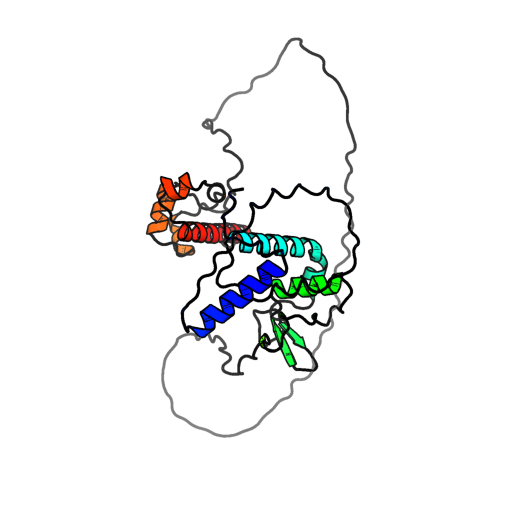 98 ? 11.102 -14.967 -6.890 1.00 97.31 98 ILE A O 1
ATOM 764 N N . TYR A 1 99 ? 11.949 -13.329 -5.629 1.00 97.12 99 TYR A N 1
ATOM 765 C CA . TYR A 1 99 ? 11.676 -12.297 -6.638 1.00 97.12 99 TYR A CA 1
ATOM 766 C C . TYR A 1 99 ? 12.496 -12.454 -7.920 1.00 97.12 99 TYR A C 1
ATOM 768 O O . TYR A 1 99 ? 12.018 -12.061 -8.983 1.00 97.12 99 TYR A O 1
ATOM 776 N N . SER A 1 100 ? 13.700 -13.019 -7.828 1.00 97.50 100 SER A N 1
ATOM 777 C CA . SER A 1 100 ? 14.525 -13.351 -8.991 1.00 97.50 100 SER A CA 1
ATOM 778 C C . SER A 1 100 ? 13.930 -14.517 -9.788 1.00 97.50 100 SER A C 1
ATOM 780 O O . SER A 1 100 ? 13.894 -14.471 -11.015 1.00 97.50 100 SER A O 1
ATOM 782 N N . MET A 1 101 ? 13.402 -15.536 -9.098 1.00 97.25 101 MET A N 1
ATOM 783 C CA . MET A 1 101 ? 12.740 -16.688 -9.728 1.00 97.25 101 MET A CA 1
ATOM 784 C C . MET A 1 101 ? 11.395 -16.324 -10.372 1.00 97.25 101 MET A C 1
ATOM 786 O O . MET A 1 101 ? 11.043 -16.872 -11.415 1.00 97.25 101 MET A O 1
ATOM 790 N N . TYR A 1 102 ? 10.654 -15.387 -9.771 1.00 97.62 102 TYR A N 1
ATOM 791 C CA . TYR A 1 102 ? 9.328 -14.960 -10.225 1.00 97.62 102 TYR A CA 1
ATOM 792 C C . TYR A 1 102 ? 9.297 -13.441 -10.479 1.00 97.62 102 TYR A C 1
ATOM 794 O O . TYR A 1 102 ? 8.732 -12.688 -9.673 1.00 97.62 102 TYR A O 1
ATOM 802 N N . PRO A 1 103 ? 9.908 -12.959 -11.581 1.00 97.81 103 PRO A N 1
ATOM 803 C CA . PRO A 1 103 ? 9.872 -11.545 -11.949 1.00 97.81 103 PRO A CA 1
ATOM 804 C C . PRO A 1 103 ? 8.452 -11.083 -12.320 1.00 97.81 103 PRO A C 1
ATOM 806 O O . PRO A 1 103 ? 7.541 -11.885 -12.521 1.00 97.81 103 PRO A O 1
ATOM 809 N N . ILE A 1 104 ? 8.231 -9.766 -12.400 1.00 97.50 104 ILE A N 1
ATOM 810 C CA . ILE A 1 104 ? 6.943 -9.226 -12.877 1.00 97.50 104 ILE A CA 1
ATOM 811 C C . ILE A 1 104 ? 6.734 -9.652 -14.329 1.00 97.50 104 ILE A C 1
ATOM 813 O O . ILE A 1 104 ? 7.639 -9.493 -15.144 1.00 97.50 104 ILE A O 1
ATOM 817 N N . GLY A 1 105 ? 5.538 -10.154 -14.640 1.00 95.81 105 GLY A N 1
ATOM 818 C CA . GLY A 1 105 ? 5.185 -10.598 -15.983 1.00 95.81 105 GLY A CA 1
ATOM 819 C C . GLY A 1 105 ? 5.827 -11.929 -16.362 1.00 95.81 105 GLY A C 1
ATOM 820 O O . GLY A 1 105 ? 5.959 -12.225 -17.545 1.00 95.81 105 GLY A O 1
ATOM 821 N N . ASN A 1 106 ? 6.228 -12.736 -15.373 1.00 97.44 106 ASN A N 1
ATOM 822 C CA . ASN A 1 106 ? 6.766 -14.071 -15.612 1.00 97.44 106 ASN A CA 1
ATOM 823 C C . ASN A 1 106 ? 5.739 -15.041 -16.226 1.00 97.44 106 ASN A C 1
ATOM 825 O O . ASN A 1 106 ? 6.139 -16.043 -16.812 1.00 97.44 106 ASN A O 1
ATOM 829 N N . ASP A 1 107 ? 4.443 -14.738 -16.115 1.00 96.00 107 ASP A N 1
ATOM 830 C CA . ASP A 1 107 ? 3.369 -15.452 -16.803 1.00 96.00 107 ASP A CA 1
ATOM 831 C C . ASP A 1 107 ? 2.671 -14.536 -17.837 1.00 96.00 107 ASP A C 1
ATOM 833 O O . ASP A 1 107 ? 2.208 -13.446 -17.469 1.00 96.00 107 ASP A O 1
ATOM 837 N N . PRO A 1 108 ? 2.544 -14.955 -19.116 1.00 95.00 108 PRO A N 1
ATOM 838 C CA . PRO A 1 108 ? 1.901 -14.164 -20.171 1.00 95.00 108 PRO A CA 1
ATOM 839 C C . PRO A 1 108 ? 0.441 -13.780 -19.896 1.00 95.00 108 PRO A C 1
ATOM 841 O O . PRO A 1 108 ? -0.038 -12.778 -20.427 1.00 95.00 108 PRO A O 1
ATOM 844 N N . CYS A 1 109 ? -0.280 -14.548 -19.076 1.00 94.75 109 CYS A N 1
ATOM 845 C CA . CYS A 1 109 ? -1.667 -14.251 -18.722 1.00 94.75 109 CYS A CA 1
ATOM 846 C C . CYS A 1 109 ? -1.773 -13.110 -17.695 1.00 94.75 109 CYS A C 1
ATOM 848 O O . CYS A 1 109 ? -2.844 -12.520 -17.547 1.00 94.75 109 CYS A O 1
ATOM 850 N N . TRP A 1 110 ? -0.681 -12.763 -17.000 1.00 95.62 110 TRP A N 1
ATOM 851 C CA . TRP A 1 110 ? -0.657 -11.728 -15.962 1.00 95.62 110 TRP A CA 1
ATOM 852 C C . TRP A 1 110 ? 0.605 -10.854 -16.034 1.00 95.62 110 TRP A C 1
ATOM 854 O O . TRP A 1 110 ? 1.412 -10.816 -15.107 1.00 95.62 110 TRP A O 1
ATOM 864 N N . LEU A 1 111 ? 0.720 -10.059 -17.100 1.00 95.31 111 LEU A N 1
ATOM 865 C CA . LEU A 1 111 ? 1.887 -9.207 -17.399 1.00 95.31 111 LEU A CA 1
ATOM 866 C C . LEU A 1 111 ? 2.310 -8.237 -16.279 1.00 95.31 111 LEU A C 1
ATOM 868 O O . LEU A 1 111 ? 3.463 -7.824 -16.223 1.00 95.31 111 LEU A O 1
ATOM 872 N N . LEU A 1 112 ? 1.387 -7.855 -15.392 1.00 95.25 112 LEU A N 1
ATOM 873 C CA . LEU A 1 112 ? 1.640 -6.902 -14.303 1.00 95.25 112 LEU A CA 1
ATOM 874 C C . LEU A 1 112 ? 1.836 -7.569 -12.937 1.00 95.25 112 LEU A C 1
ATOM 876 O O . LEU A 1 112 ? 1.988 -6.875 -11.930 1.00 95.25 112 LEU A O 1
ATOM 880 N N . LYS A 1 113 ? 1.801 -8.902 -12.870 1.00 96.88 113 LYS A N 1
ATOM 881 C CA . LYS A 1 113 ? 1.891 -9.647 -11.613 1.00 96.88 113 LYS A CA 1
ATOM 882 C C . LYS A 1 113 ? 3.084 -10.589 -11.624 1.00 96.88 113 LYS A C 1
ATOM 884 O O . LYS A 1 113 ? 3.603 -10.952 -12.672 1.00 96.88 113 LYS A O 1
ATOM 889 N N . ARG A 1 114 ? 3.507 -10.974 -10.424 1.00 97.69 114 ARG A N 1
ATOM 890 C CA . ARG A 1 114 ? 4.384 -12.126 -10.208 1.00 97.69 114 ARG A CA 1
ATOM 891 C C . ARG A 1 114 ? 3.476 -13.301 -9.910 1.00 97.69 114 ARG A C 1
ATOM 893 O O . ARG A 1 114 ? 2.635 -13.187 -9.015 1.00 97.69 114 ARG A O 1
ATOM 900 N N . VAL A 1 115 ? 3.595 -14.385 -10.655 1.00 97.81 115 VAL A N 1
ATOM 901 C CA . VAL A 1 115 ? 2.676 -15.519 -10.542 1.00 97.81 115 VAL A CA 1
ATOM 902 C C . VAL A 1 115 ? 3.460 -16.807 -10.366 1.00 97.81 115 VAL A C 1
ATOM 904 O O . VAL A 1 115 ? 4.391 -17.082 -11.111 1.00 97.81 115 VAL A O 1
ATOM 907 N N . TYR A 1 116 ? 3.076 -17.613 -9.386 1.00 97.75 116 TYR A N 1
ATOM 908 C CA . TYR A 1 116 ? 3.524 -18.995 -9.282 1.00 97.75 116 TYR A CA 1
ATOM 909 C C . TYR A 1 116 ? 2.429 -19.898 -9.829 1.00 97.75 116 TYR A C 1
ATOM 911 O O . TYR A 1 116 ? 1.317 -19.854 -9.311 1.00 97.75 116 TYR A O 1
ATOM 919 N N . CYS A 1 117 ? 2.734 -20.720 -10.831 1.00 96.81 117 CYS A N 1
ATOM 920 C CA . CYS A 1 117 ? 1.809 -21.726 -11.345 1.00 96.81 117 CYS A CA 1
ATOM 921 C C . CYS A 1 117 ? 2.327 -23.126 -11.020 1.00 96.81 117 CYS A C 1
ATOM 923 O O . CYS A 1 117 ? 3.442 -23.489 -11.395 1.00 96.81 117 CYS A O 1
ATOM 925 N N . GLU A 1 118 ? 1.514 -23.924 -10.331 1.00 96.19 118 GLU A N 1
ATOM 926 C CA . GLU A 1 118 ? 1.870 -25.296 -9.991 1.00 96.19 118 GLU A CA 1
ATOM 927 C C . GLU A 1 118 ? 1.755 -26.193 -11.240 1.00 96.19 118 GLU A C 1
ATOM 929 O O . GLU A 1 118 ? 0.654 -26.356 -11.781 1.00 96.19 118 GLU A O 1
ATOM 934 N N . PRO A 1 119 ? 2.848 -26.851 -11.682 1.00 94.00 119 PRO A N 1
ATOM 935 C CA . PRO A 1 119 ? 2.874 -27.565 -12.962 1.00 94.00 119 PRO A CA 1
ATOM 936 C C . PRO A 1 119 ? 1.849 -28.698 -13.098 1.00 94.00 119 PRO A C 1
ATOM 938 O O . PRO A 1 119 ? 1.466 -29.056 -14.208 1.00 94.00 119 PRO A O 1
ATOM 941 N N . ARG A 1 120 ? 1.422 -29.300 -11.979 1.00 94.56 120 ARG A N 1
ATOM 942 C CA . ARG A 1 120 ? 0.528 -30.472 -11.981 1.00 94.56 120 ARG A CA 1
ATOM 943 C C . ARG A 1 120 ? -0.948 -30.107 -12.020 1.00 94.56 120 ARG A C 1
ATOM 945 O O . ARG A 1 120 ? -1.729 -30.820 -12.638 1.00 94.56 120 ARG A O 1
ATOM 952 N N . THR A 1 121 ? -1.329 -29.051 -11.313 1.00 94.81 121 THR A N 1
ATOM 953 C CA . THR A 1 121 ? -2.736 -28.675 -11.120 1.00 94.81 121 THR A CA 1
ATOM 954 C C . THR A 1 121 ? -3.153 -27.517 -12.016 1.00 94.81 121 THR A C 1
ATOM 956 O O . THR A 1 121 ? -4.348 -27.278 -12.150 1.00 94.81 121 THR A O 1
ATOM 959 N N . GLN A 1 122 ? -2.188 -26.810 -12.623 1.00 94.12 122 GLN A N 1
ATOM 960 C CA . GLN A 1 122 ? -2.392 -25.538 -13.328 1.00 94.12 122 GLN A CA 1
ATOM 961 C C . GLN A 1 122 ? -3.030 -24.450 -12.450 1.00 94.12 122 GLN A C 1
ATOM 963 O O . GLN A 1 122 ? -3.519 -23.443 -12.957 1.00 94.12 122 GLN A O 1
ATOM 968 N N . ASN A 1 123 ? -3.017 -24.627 -11.128 1.00 96.56 123 ASN A N 1
ATOM 969 C CA . ASN A 1 123 ? -3.401 -23.572 -10.208 1.00 96.56 123 ASN A CA 1
ATOM 970 C C . ASN A 1 123 ? -2.294 -22.518 -10.184 1.00 96.56 123 ASN A C 1
ATOM 972 O O . ASN A 1 123 ? -1.114 -22.859 -10.091 1.00 96.56 123 ASN A O 1
ATOM 976 N N . CYS A 1 124 ? -2.679 -21.248 -10.246 1.00 97.25 124 CYS A N 1
ATOM 977 C CA . CYS A 1 124 ? -1.757 -20.124 -10.234 1.00 97.25 124 CYS A CA 1
ATOM 978 C C . CYS A 1 124 ? -2.061 -19.211 -9.045 1.00 97.25 124 CYS A C 1
ATOM 980 O O . CYS A 1 124 ? -3.216 -18.903 -8.779 1.00 97.25 124 CYS A O 1
ATOM 982 N N . TRP A 1 125 ? -1.044 -18.734 -8.337 1.00 98.00 125 TRP A N 1
ATOM 983 C CA . TRP A 1 125 ? -1.185 -17.822 -7.202 1.00 98.00 125 TRP A CA 1
ATOM 984 C C . TRP A 1 125 ? -0.360 -16.565 -7.424 1.00 98.00 125 TRP A C 1
ATOM 986 O O . TRP A 1 125 ? 0.741 -16.606 -7.972 1.00 98.00 125 TRP A O 1
ATOM 996 N N . GLU A 1 126 ? -0.886 -15.432 -6.968 1.00 97.69 126 GLU A N 1
ATOM 997 C CA . GLU A 1 126 ? -0.144 -14.177 -6.989 1.00 97.69 126 GLU A CA 1
ATOM 998 C C . GLU A 1 126 ? 0.957 -14.185 -5.924 1.00 97.69 126 GLU A C 1
ATOM 1000 O O . GLU A 1 126 ? 0.707 -14.408 -4.739 1.00 97.69 126 GLU A O 1
ATOM 1005 N N . ILE A 1 127 ? 2.182 -13.877 -6.336 1.00 97.62 127 ILE A N 1
ATOM 1006 C CA . ILE A 1 127 ? 3.346 -13.734 -5.465 1.00 97.62 127 ILE A CA 1
ATOM 1007 C C . ILE A 1 127 ? 3.436 -12.272 -5.013 1.00 97.62 127 ILE A C 1
ATOM 1009 O O . ILE A 1 127 ? 4.179 -11.452 -5.555 1.00 97.62 127 ILE A O 1
ATOM 1013 N N . ASN A 1 128 ? 2.598 -11.932 -4.029 1.00 95.69 128 ASN A N 1
ATOM 1014 C CA . ASN A 1 128 ? 2.590 -10.626 -3.370 1.00 95.69 128 ASN A CA 1
ATOM 1015 C C . ASN A 1 128 ? 3.590 -10.572 -2.197 1.00 95.69 128 ASN A C 1
ATOM 1017 O O . ASN A 1 128 ? 4.145 -11.589 -1.782 1.00 95.69 128 ASN A O 1
ATOM 1021 N N . ARG A 1 129 ? 3.789 -9.383 -1.611 1.00 93.62 129 ARG A N 1
ATOM 1022 C CA . ARG A 1 129 ? 4.753 -9.182 -0.513 1.00 93.62 129 ARG A CA 1
ATOM 1023 C C . ARG A 1 129 ? 4.517 -10.113 0.684 1.00 93.62 129 ARG A C 1
ATOM 1025 O O . ARG A 1 129 ? 5.483 -10.607 1.250 1.00 93.62 129 ARG A O 1
ATOM 1032 N N . ALA A 1 130 ? 3.265 -10.354 1.074 1.00 92.12 130 ALA A N 1
ATOM 1033 C CA . ALA A 1 130 ? 2.954 -11.224 2.211 1.00 92.12 130 ALA A CA 1
ATOM 1034 C C . ALA A 1 130 ? 3.278 -12.694 1.901 1.00 92.12 130 ALA A C 1
ATOM 1036 O O . ALA A 1 130 ? 3.940 -13.359 2.693 1.00 92.12 130 ALA A O 1
ATOM 1037 N N . ASN A 1 131 ? 2.884 -13.166 0.717 1.00 95.25 131 ASN A N 1
ATOM 1038 C CA . ASN A 1 131 ? 3.112 -14.533 0.257 1.00 95.25 131 ASN A CA 1
ATOM 1039 C C . ASN A 1 131 ? 4.614 -14.838 0.138 1.00 95.25 131 ASN A C 1
ATOM 1041 O O . ASN A 1 131 ? 5.053 -15.920 0.519 1.00 95.25 131 ASN A O 1
ATOM 1045 N N . VAL A 1 132 ? 5.410 -13.866 -0.323 1.00 96.69 132 VAL A N 1
ATOM 1046 C CA . VAL A 1 132 ? 6.873 -13.992 -0.409 1.00 96.69 132 VAL A CA 1
ATOM 1047 C C . VAL A 1 132 ? 7.512 -14.107 0.971 1.00 96.69 132 VAL A C 1
ATOM 1049 O O . VAL A 1 132 ? 8.398 -14.934 1.140 1.00 96.69 132 VAL A O 1
ATOM 1052 N N . VAL A 1 133 ? 7.058 -13.340 1.970 1.00 95.56 133 VAL A N 1
ATOM 1053 C CA . VAL A 1 133 ? 7.584 -13.453 3.344 1.00 95.56 133 VAL A CA 1
ATOM 1054 C C . VAL A 1 133 ? 7.285 -14.831 3.931 1.00 95.56 133 VAL A C 1
ATOM 1056 O O . VAL A 1 133 ? 8.186 -15.459 4.476 1.00 95.56 133 VAL A O 1
ATOM 1059 N N . VAL A 1 134 ? 6.053 -15.329 3.787 1.00 94.94 134 VAL A N 1
ATOM 1060 C CA . VAL A 1 134 ? 5.672 -16.667 4.278 1.00 94.94 134 VAL A CA 1
ATOM 1061 C C . VAL A 1 134 ? 6.506 -17.759 3.602 1.00 94.94 134 VAL A C 1
ATOM 1063 O O . VAL A 1 134 ? 6.987 -18.676 4.264 1.00 94.94 134 VAL A O 1
ATOM 1066 N N . TRP A 1 135 ? 6.729 -17.642 2.292 1.00 96.94 135 TRP A N 1
ATOM 1067 C CA . TRP A 1 135 ? 7.560 -18.588 1.552 1.00 96.94 135 TRP A CA 1
ATOM 1068 C C . TRP A 1 135 ? 9.038 -18.501 1.958 1.00 96.94 135 TRP A C 1
ATOM 1070 O O . TRP A 1 135 ? 9.667 -19.528 2.201 1.00 96.94 135 TRP A O 1
ATOM 1080 N N . ALA A 1 136 ? 9.576 -17.293 2.121 1.00 96.75 136 ALA A N 1
ATOM 1081 C CA . ALA A 1 136 ? 10.949 -17.063 2.560 1.00 96.75 136 ALA A CA 1
ATOM 1082 C C . ALA A 1 136 ? 11.227 -17.662 3.948 1.00 96.75 136 ALA A C 1
ATOM 1084 O O . ALA A 1 136 ? 12.252 -18.315 4.134 1.00 96.75 136 ALA A O 1
ATOM 1085 N N . VAL A 1 137 ? 10.292 -17.506 4.894 1.00 95.75 137 VAL A N 1
ATOM 1086 C CA . VAL A 1 137 ? 10.371 -18.134 6.225 1.00 95.75 137 VAL A CA 1
ATOM 1087 C C . VAL A 1 137 ? 10.445 -19.657 6.091 1.00 95.75 137 VAL A C 1
ATOM 1089 O O . VAL A 1 137 ? 11.360 -20.269 6.635 1.00 95.75 137 VAL A O 1
ATOM 1092 N N . ALA A 1 138 ? 9.557 -20.265 5.297 1.00 95.75 138 ALA A N 1
ATOM 1093 C CA . ALA A 1 138 ? 9.533 -21.716 5.103 1.00 95.75 138 ALA A CA 1
ATOM 1094 C C . ALA A 1 138 ? 10.816 -22.271 4.446 1.00 95.75 138 ALA A C 1
ATOM 1096 O O . ALA A 1 138 ? 11.256 -23.374 4.782 1.00 95.75 138 ALA A O 1
ATOM 1097 N N . ILE A 1 139 ? 11.433 -21.511 3.531 1.00 95.81 139 ILE A N 1
ATOM 1098 C CA . ILE A 1 139 ? 12.737 -21.851 2.934 1.00 95.81 139 ILE A CA 1
ATOM 1099 C C . ILE A 1 139 ? 13.843 -21.768 3.993 1.00 95.81 139 ILE A C 1
ATOM 1101 O O . ILE A 1 139 ? 14.651 -22.690 4.117 1.00 95.81 139 ILE A O 1
ATOM 1105 N N . ALA A 1 140 ? 13.884 -20.682 4.768 1.00 94.44 140 ALA A N 1
ATOM 1106 C CA . ALA A 1 140 ? 14.924 -20.446 5.767 1.00 94.44 140 ALA A CA 1
ATOM 1107 C C . ALA A 1 140 ? 14.878 -21.462 6.920 1.00 94.44 140 ALA A C 1
ATOM 1109 O O . ALA A 1 140 ? 15.921 -21.900 7.409 1.00 94.44 140 ALA A O 1
ATOM 1110 N N . GLU A 1 141 ? 13.680 -21.900 7.305 1.00 93.75 141 GLU A N 1
ATOM 1111 C CA . GLU A 1 141 ? 13.461 -22.978 8.277 1.00 93.75 141 GLU A CA 1
ATOM 1112 C C . GLU A 1 141 ? 13.779 -24.373 7.704 1.00 93.75 141 GLU A C 1
ATOM 1114 O O . GLU A 1 141 ? 13.717 -25.372 8.420 1.00 93.75 141 GLU A O 1
ATOM 1119 N N . LYS A 1 142 ? 14.203 -24.446 6.432 1.00 86.06 142 LYS A N 1
ATOM 1120 C CA . LYS A 1 142 ? 14.541 -25.673 5.689 1.00 86.06 142 LYS A CA 1
ATOM 1121 C C . LYS A 1 142 ? 13.389 -26.670 5.621 1.00 86.06 142 LYS A C 1
ATOM 1123 O O . LYS A 1 142 ? 13.611 -27.874 5.488 1.00 86.06 142 LYS A O 1
ATOM 1128 N N . CYS A 1 143 ? 12.162 -26.173 5.701 1.00 79.81 143 CYS A N 1
ATOM 1129 C CA . CYS A 1 143 ? 10.975 -27.008 5.629 1.00 79.81 143 CYS A CA 1
ATOM 1130 C C . CYS A 1 143 ? 10.558 -27.298 4.184 1.00 79.81 143 CYS A C 1
ATOM 1132 O O . CYS A 1 143 ? 9.807 -28.245 3.968 1.00 79.81 143 CYS A O 1
ATOM 1134 N N . MET A 1 144 ? 11.015 -26.507 3.204 1.00 86.81 144 MET A N 1
ATOM 1135 C CA . MET A 1 144 ? 10.534 -26.574 1.821 1.00 86.81 144 MET A CA 1
ATOM 1136 C C . MET A 1 144 ? 11.619 -26.248 0.786 1.00 86.81 144 MET A C 1
ATOM 1138 O O . MET A 1 144 ? 12.525 -25.453 1.036 1.00 86.81 144 MET A O 1
ATOM 1142 N N . ASP A 1 145 ? 11.465 -26.827 -0.406 1.00 91.19 145 ASP A N 1
ATOM 1143 C CA . ASP A 1 145 ? 12.251 -26.488 -1.593 1.00 91.19 145 ASP A CA 1
ATOM 1144 C C . ASP A 1 145 ? 11.831 -25.128 -2.174 1.00 91.19 145 ASP A C 1
ATOM 1146 O O . ASP A 1 145 ? 10.673 -24.714 -2.085 1.00 91.19 145 ASP A O 1
ATOM 1150 N N . LYS A 1 146 ? 12.766 -24.446 -2.842 1.00 92.62 146 LYS A N 1
ATOM 1151 C CA . LYS A 1 146 ? 12.539 -23.120 -3.450 1.00 92.62 146 LYS A CA 1
ATOM 1152 C C . LYS A 1 146 ? 11.523 -23.141 -4.596 1.00 92.62 146 LYS A C 1
ATOM 1154 O O . LYS A 1 146 ? 10.932 -22.117 -4.922 1.00 92.62 146 LYS A O 1
ATOM 1159 N N . ASP A 1 147 ? 11.284 -24.313 -5.176 1.00 94.88 147 ASP A N 1
ATOM 1160 C CA . ASP A 1 147 ? 10.393 -24.498 -6.324 1.00 94.88 147 ASP A CA 1
ATOM 1161 C C . ASP A 1 147 ? 8.925 -24.709 -5.927 1.00 94.88 147 ASP A C 1
ATOM 1163 O O . ASP A 1 147 ? 8.035 -24.712 -6.785 1.00 94.88 147 ASP A O 1
ATOM 1167 N N . LYS A 1 148 ? 8.645 -24.901 -4.630 1.00 95.19 148 LYS A N 1
ATOM 1168 C CA . LYS A 1 148 ? 7.296 -25.184 -4.142 1.00 95.19 148 LYS A CA 1
ATOM 1169 C C . LYS A 1 148 ? 6.925 -24.293 -2.954 1.00 95.19 148 LYS A C 1
ATOM 1171 O O . LYS A 1 148 ? 7.638 -24.300 -1.950 1.00 95.19 148 LYS A O 1
ATOM 1176 N N . PRO A 1 149 ? 5.797 -23.563 -3.018 1.00 95.62 149 PRO A N 1
ATOM 1177 C CA . PRO A 1 149 ? 5.345 -22.759 -1.897 1.00 95.62 149 PRO A CA 1
ATOM 1178 C C . PRO A 1 149 ? 4.934 -23.648 -0.715 1.00 95.62 149 PRO A C 1
ATOM 1180 O O . PRO A 1 149 ? 4.528 -24.802 -0.911 1.00 95.62 149 PRO A O 1
ATOM 1183 N N . PRO A 1 150 ? 5.015 -23.128 0.521 1.00 95.75 150 PRO A N 1
ATOM 1184 C CA . PRO A 1 150 ? 4.549 -23.838 1.703 1.00 95.75 150 PRO A CA 1
ATOM 1185 C C . PRO A 1 150 ? 3.040 -24.092 1.650 1.00 95.75 150 PRO A C 1
ATOM 1187 O O . PRO A 1 150 ? 2.275 -23.332 1.049 1.00 95.75 150 PRO A O 1
ATOM 1190 N N . VAL A 1 151 ? 2.601 -25.144 2.346 1.00 92.94 151 VAL A N 1
ATOM 1191 C CA . VAL A 1 151 ? 1.176 -25.386 2.593 1.00 92.94 151 VAL A CA 1
ATOM 1192 C C . VAL A 1 151 ? 0.704 -24.360 3.621 1.00 92.94 151 VAL A C 1
ATOM 1194 O O . VAL A 1 151 ? 0.844 -24.561 4.820 1.00 92.94 151 VAL A O 1
ATOM 1197 N N . SER A 1 152 ? 0.196 -23.233 3.135 1.00 93.19 152 SER A N 1
ATOM 1198 C CA . SER A 1 152 ? -0.317 -22.129 3.944 1.00 93.19 152 SER A CA 1
ATOM 1199 C C . SER A 1 152 ? -1.621 -21.626 3.343 1.00 93.19 152 SER A C 1
ATOM 1201 O O . SER A 1 152 ? -1.837 -21.729 2.133 1.00 93.19 152 SER A O 1
ATOM 1203 N N . MET A 1 153 ? -2.468 -21.004 4.164 1.00 92.81 153 MET A N 1
ATOM 1204 C CA . MET A 1 153 ? -3.681 -20.329 3.698 1.00 92.81 153 MET A CA 1
ATOM 1205 C C . MET A 1 153 ? -3.404 -19.298 2.579 1.00 92.81 153 MET A C 1
ATOM 1207 O O . MET A 1 153 ? -4.253 -19.061 1.722 1.00 92.81 153 MET A O 1
ATOM 1211 N N . HIS A 1 154 ? -2.203 -18.714 2.529 1.00 91.56 154 HIS A N 1
ATOM 1212 C CA . HIS A 1 154 ? -1.782 -17.802 1.455 1.00 91.56 154 HIS A CA 1
ATOM 1213 C C . HIS A 1 154 ? -1.739 -18.451 0.061 1.00 91.56 154 HIS A C 1
ATOM 1215 O O . HIS A 1 154 ? -1.912 -17.761 -0.946 1.00 91.56 154 HIS A O 1
ATOM 1221 N N . PHE A 1 155 ? -1.559 -19.771 0.018 1.00 95.38 155 PHE A N 1
ATOM 1222 C CA . PHE A 1 155 ? -1.539 -20.604 -1.184 1.00 95.38 155 PHE A CA 1
ATOM 1223 C C . PHE A 1 155 ? -2.725 -21.581 -1.210 1.00 95.38 155 PHE A C 1
ATOM 1225 O O . PHE A 1 155 ? -2.689 -22.612 -1.881 1.00 95.38 155 PHE A O 1
ATOM 1232 N N . ALA A 1 156 ? -3.800 -21.268 -0.479 1.00 95.81 156 ALA A N 1
ATOM 1233 C CA . ALA A 1 156 ? -5.020 -22.057 -0.514 1.00 95.81 156 ALA A CA 1
ATOM 1234 C C . ALA A 1 156 ? -5.701 -21.967 -1.890 1.00 95.81 156 ALA A C 1
ATOM 1236 O O . ALA A 1 156 ? -5.527 -21.013 -2.654 1.00 95.81 156 ALA A O 1
ATOM 1237 N N . HIS A 1 157 ? -6.473 -22.997 -2.229 1.00 95.56 157 HIS A N 1
ATOM 1238 C CA . HIS A 1 157 ? -7.091 -23.130 -3.549 1.00 95.56 157 HIS A CA 1
ATOM 1239 C C . HIS A 1 157 ? -8.110 -22.015 -3.853 1.00 95.56 157 HIS A C 1
ATOM 1241 O O . HIS A 1 157 ? -8.237 -21.580 -4.994 1.00 95.56 157 HIS A O 1
ATOM 1247 N N . ASP A 1 158 ? -8.792 -21.494 -2.834 1.00 95.75 158 ASP A N 1
ATOM 1248 C CA . ASP A 1 158 ? -9.718 -20.358 -2.935 1.00 95.75 158 ASP A CA 1
ATOM 1249 C C . ASP A 1 158 ? -9.020 -19.027 -3.277 1.00 95.75 158 ASP A C 1
ATOM 1251 O O . ASP A 1 158 ? -9.663 -18.099 -3.774 1.00 95.75 158 ASP A O 1
ATOM 1255 N N . ARG A 1 159 ? -7.702 -18.939 -3.055 1.00 95.75 159 ARG A N 1
ATOM 1256 C CA . ARG A 1 159 ? -6.842 -17.804 -3.427 1.00 95.75 159 ARG A CA 1
ATOM 1257 C C . ARG A 1 159 ? -6.193 -17.952 -4.805 1.00 95.75 159 ARG A C 1
ATOM 1259 O O . ARG A 1 159 ? -5.422 -17.076 -5.198 1.00 95.75 159 ARG A O 1
ATOM 1266 N N . CYS A 1 160 ? -6.495 -19.024 -5.534 1.00 96.81 160 CYS A N 1
ATOM 1267 C CA . CYS A 1 160 ? -6.002 -19.239 -6.889 1.00 96.81 160 CYS A CA 1
ATOM 1268 C C . CYS A 1 160 ? -6.510 -18.133 -7.838 1.00 96.81 160 CYS A C 1
ATOM 1270 O O . CYS A 1 160 ? -7.689 -17.760 -7.835 1.00 96.81 160 CYS A O 1
ATOM 1272 N N . LEU A 1 161 ? -5.608 -17.591 -8.654 1.00 96.56 161 LEU A N 1
ATOM 1273 C CA . LEU A 1 161 ? -5.914 -16.649 -9.718 1.00 96.56 161 LEU A CA 1
ATOM 1274 C C . LEU A 1 161 ? -6.758 -17.340 -10.786 1.00 96.56 161 LEU A C 1
ATOM 1276 O O . LEU A 1 161 ? -6.432 -18.415 -11.281 1.00 96.56 161 LEU A O 1
ATOM 1280 N N . LYS A 1 162 ? -7.832 -16.669 -11.194 1.00 96.00 162 LYS A N 1
ATOM 1281 C CA . LYS A 1 162 ? -8.625 -17.093 -12.345 1.00 96.00 162 LYS A CA 1
ATOM 1282 C C . LYS A 1 162 ? -7.962 -16.548 -13.602 1.00 96.00 162 LYS A C 1
ATOM 1284 O O . LYS A 1 162 ? -7.707 -15.343 -13.673 1.00 96.00 162 LYS A O 1
ATOM 1289 N N . ALA A 1 163 ? -7.675 -17.424 -14.566 1.00 88.88 163 ALA A N 1
ATOM 1290 C CA . ALA A 1 163 ? -7.161 -17.008 -15.865 1.00 88.88 163 ALA A CA 1
ATOM 1291 C C . ALA A 1 163 ? -8.105 -15.949 -16.462 1.00 88.88 163 ALA A C 1
ATOM 1293 O O . ALA A 1 163 ? -9.327 -16.149 -16.427 1.00 88.88 163 ALA A O 1
ATOM 1294 N N . PRO A 1 164 ? -7.584 -14.814 -16.964 1.00 84.38 164 PRO A N 1
ATOM 1295 C CA . PRO A 1 164 ? -8.414 -13.878 -17.701 1.00 84.38 164 PRO A CA 1
ATOM 1296 C C . PRO A 1 164 ? -9.025 -14.648 -18.868 1.00 84.38 164 PRO A C 1
ATOM 1298 O O . PRO A 1 164 ? -8.305 -15.269 -19.651 1.00 84.38 164 PRO A O 1
ATOM 1301 N N . ALA A 1 165 ? -10.358 -14.668 -18.936 1.00 79.94 165 ALA A N 1
ATOM 1302 C CA . ALA A 1 165 ? -11.060 -15.313 -20.033 1.00 79.94 165 ALA A CA 1
ATOM 1303 C C . ALA A 1 165 ? -10.486 -14.743 -21.329 1.00 79.94 165 ALA A C 1
ATOM 1305 O O . ALA A 1 165 ? -10.513 -13.529 -21.523 1.00 79.94 165 ALA A O 1
ATOM 1306 N N . THR A 1 166 ? -9.891 -15.608 -22.149 1.00 58.12 166 THR A N 1
ATOM 1307 C CA . THR A 1 166 ? -9.252 -15.270 -23.419 1.00 58.12 166 THR A CA 1
ATOM 1308 C C . THR A 1 166 ? -10.257 -14.516 -24.287 1.00 58.12 166 THR A C 1
ATOM 1310 O O . THR A 1 166 ? -11.089 -15.112 -24.962 1.00 58.12 166 THR A O 1
ATOM 1313 N N . GLY A 1 167 ? -10.257 -13.193 -24.189 1.00 56.84 167 GLY A N 1
ATOM 1314 C CA . GLY A 1 167 ? -11.362 -12.372 -24.651 1.00 56.84 167 GLY A CA 1
ATOM 1315 C C . GLY A 1 167 ? -10.895 -10.943 -24.810 1.00 56.84 167 GLY A C 1
ATOM 1316 O O . GLY A 1 167 ? -10.961 -10.151 -23.877 1.00 56.84 167 GLY A O 1
ATOM 1317 N N . THR A 1 168 ? -10.471 -10.632 -26.032 1.00 46.44 168 THR A N 1
ATOM 1318 C CA . THR A 1 168 ? -10.119 -9.290 -26.510 1.00 46.44 168 THR A CA 1
ATOM 1319 C C . THR A 1 168 ? -8.761 -8.800 -26.016 1.00 46.44 168 THR A C 1
ATOM 1321 O O . THR A 1 168 ? -8.647 -8.007 -25.086 1.00 46.44 168 THR A O 1
ATOM 1324 N N . GLN A 1 169 ? -7.702 -9.235 -26.707 1.00 47.25 169 GLN A N 1
ATOM 1325 C CA . GLN A 1 169 ? -6.494 -8.422 -26.772 1.00 47.25 169 GLN A CA 1
ATOM 1326 C C . GLN A 1 169 ? -6.877 -7.078 -27.400 1.00 47.25 169 GLN A C 1
ATOM 1328 O O . GLN A 1 169 ? -7.103 -6.991 -28.606 1.00 47.25 169 GLN A O 1
ATOM 1333 N N . VAL A 1 170 ? -6.983 -6.038 -26.575 1.00 45.25 170 VAL A N 1
ATOM 1334 C CA . VAL A 1 170 ? -6.933 -4.654 -27.043 1.00 45.25 170 VAL A CA 1
ATOM 1335 C C . VAL A 1 170 ? -5.486 -4.417 -27.456 1.00 45.25 170 VAL A C 1
ATOM 1337 O O . VAL A 1 170 ? -4.649 -3.986 -26.666 1.00 45.25 170 VAL A O 1
ATOM 1340 N N . LEU A 1 171 ? -5.169 -4.785 -28.697 1.00 45.44 171 LEU A N 1
ATOM 1341 C CA . LEU A 1 171 ? -4.022 -4.219 -29.380 1.00 45.44 171 LEU A CA 1
ATOM 1342 C C . LEU A 1 171 ? -4.355 -2.730 -29.521 1.00 45.44 171 LEU A C 1
ATOM 1344 O O . LEU A 1 171 ? -5.283 -2.375 -30.247 1.00 45.44 171 LEU A O 1
ATOM 1348 N N . ASN A 1 172 ? -3.674 -1.875 -28.758 1.00 41.72 172 ASN A N 1
ATOM 1349 C CA . ASN A 1 172 ? -3.769 -0.427 -28.904 1.00 41.72 172 ASN A CA 1
ATOM 1350 C C . ASN A 1 172 ? -3.268 -0.048 -30.304 1.00 41.72 172 ASN A C 1
ATOM 1352 O O . ASN A 1 172 ? -2.084 0.199 -30.519 1.00 41.72 172 ASN A O 1
ATOM 1356 N N . ASN A 1 173 ? -4.199 -0.048 -31.253 1.00 41.72 173 ASN A N 1
ATOM 1357 C CA . ASN A 1 173 ? -4.064 0.505 -32.585 1.00 41.72 173 ASN A CA 1
ATOM 1358 C C . ASN A 1 173 ? -4.198 2.026 -32.433 1.00 41.72 173 ASN A C 1
ATOM 1360 O O . ASN A 1 173 ? -5.298 2.542 -32.236 1.00 41.72 173 ASN A O 1
ATOM 1364 N N . ILE A 1 174 ? -3.078 2.749 -32.451 1.00 43.34 174 ILE A N 1
ATOM 1365 C CA . ILE A 1 174 ? -3.105 4.206 -32.603 1.00 43.34 174 ILE A CA 1
ATOM 1366 C C . ILE A 1 174 ? -3.285 4.459 -34.101 1.00 43.34 174 ILE A C 1
ATOM 1368 O O . ILE A 1 174 ? -2.315 4.537 -34.852 1.00 43.34 174 ILE A O 1
ATOM 1372 N N . ASP A 1 175 ? -4.546 4.491 -34.532 1.00 39.44 175 ASP A N 1
ATOM 1373 C CA . ASP A 1 175 ? -4.919 4.826 -35.900 1.00 39.44 175 ASP A CA 1
ATOM 1374 C C . ASP A 1 175 ? -4.690 6.314 -36.176 1.00 39.44 175 ASP A C 1
ATOM 1376 O O . ASP A 1 175 ? -5.106 7.202 -35.428 1.00 39.44 175 ASP A O 1
ATOM 1380 N N . SER A 1 176 ? -4.023 6.553 -37.301 1.00 39.62 176 SER A N 1
ATOM 1381 C CA . SER A 1 176 ? -3.893 7.850 -37.947 1.00 39.62 176 SER A CA 1
ATOM 1382 C C . SER A 1 176 ? -5.200 8.196 -38.657 1.00 39.62 176 SER A C 1
ATOM 1384 O O . SER A 1 176 ? -5.712 7.434 -39.473 1.00 39.62 176 SER A O 1
ATOM 1386 N N . THR A 1 177 ? -5.735 9.376 -38.370 1.00 45.38 177 THR A N 1
ATOM 1387 C CA . THR A 1 177 ? -6.944 9.916 -38.994 1.00 45.38 177 THR A CA 1
ATOM 1388 C C . THR A 1 177 ? -6.677 10.337 -40.442 1.00 45.38 177 THR A C 1
ATOM 1390 O O . THR A 1 177 ? -5.927 11.282 -40.671 1.00 45.38 177 THR A O 1
ATOM 1393 N N . THR A 1 178 ? -7.345 9.737 -41.432 1.00 44.56 178 THR A N 1
ATOM 1394 C CA . THR A 1 178 ? -7.699 10.416 -42.699 1.00 44.56 178 THR A CA 1
ATOM 1395 C C . THR A 1 178 ? -8.940 9.760 -43.329 1.00 44.56 178 THR A C 1
ATOM 1397 O O . THR A 1 178 ? -8.944 8.543 -43.505 1.00 44.56 178 THR A O 1
ATOM 1400 N N . PRO A 1 179 ? -9.990 10.521 -43.697 1.00 53.44 179 PRO A N 1
ATOM 1401 C CA . PRO A 1 179 ? -11.156 10.001 -44.408 1.00 53.44 179 PRO A CA 1
ATOM 1402 C C . PRO A 1 179 ? -11.098 10.334 -45.910 1.00 53.44 179 PRO A C 1
ATOM 1404 O O . PRO A 1 179 ? -10.815 11.476 -46.256 1.00 53.44 179 PRO A O 1
ATOM 1407 N N . ALA A 1 180 ? -11.440 9.384 -46.794 1.00 40.38 180 ALA A N 1
ATOM 1408 C CA . ALA A 1 180 ? -12.257 9.634 -47.996 1.00 40.38 180 ALA A CA 1
ATOM 1409 C C . ALA A 1 180 ? -12.489 8.379 -48.869 1.00 40.38 180 ALA A C 1
ATOM 1411 O O . ALA A 1 180 ? -11.552 7.700 -49.272 1.00 40.38 180 ALA A O 1
ATOM 1412 N N . ALA A 1 181 ? -13.762 8.247 -49.267 1.00 43.41 181 ALA A N 1
ATOM 1413 C CA . ALA A 1 181 ? -14.317 7.664 -50.497 1.00 43.41 181 ALA A CA 1
ATOM 1414 C C . ALA A 1 181 ? -14.538 6.131 -50.619 1.00 43.41 181 ALA A C 1
ATOM 1416 O O . ALA A 1 181 ? -13.615 5.341 -50.435 1.00 43.41 181 ALA A O 1
ATOM 1417 N N . PRO A 1 182 ? -15.758 5.703 -51.031 1.00 54.56 182 PRO A N 1
ATOM 1418 C CA . PRO A 1 182 ? -16.058 4.332 -51.427 1.00 54.56 182 PRO A CA 1
ATOM 1419 C C . PRO A 1 182 ? -15.879 4.154 -52.945 1.00 54.56 182 PRO A C 1
ATOM 1421 O O . PRO A 1 182 ? -16.445 4.910 -53.735 1.00 54.56 182 PRO A O 1
ATOM 1424 N N . VAL A 1 183 ? -15.148 3.121 -53.368 1.00 50.75 183 VAL A N 1
ATOM 1425 C CA . VAL A 1 183 ? -15.147 2.651 -54.763 1.00 50.75 183 VAL A CA 1
ATOM 1426 C C . VAL A 1 183 ? -15.429 1.149 -54.785 1.00 50.75 183 VAL A C 1
ATOM 1428 O O . VAL A 1 183 ? -14.819 0.362 -54.066 1.00 50.75 183 VAL A O 1
ATOM 1431 N N . LEU A 1 184 ? -16.420 0.791 -55.599 1.00 44.97 184 LEU A N 1
ATOM 1432 C CA . LEU A 1 184 ? -16.936 -0.549 -55.867 1.00 44.97 184 LEU A CA 1
ATOM 1433 C C . LEU A 1 184 ? -16.005 -1.345 -56.805 1.00 44.97 184 LEU A C 1
ATOM 1435 O O . LEU A 1 184 ? -15.759 -0.850 -57.897 1.00 44.97 184 LEU A O 1
ATOM 1439 N N . LEU A 1 185 ? -15.637 -2.578 -56.388 1.00 43.03 185 LEU A N 1
ATOM 1440 C CA . LEU A 1 185 ? -15.440 -3.859 -57.139 1.00 43.03 185 LEU A CA 1
ATOM 1441 C C . LEU A 1 185 ? -14.621 -3.874 -58.466 1.00 43.03 185 LEU A C 1
ATOM 1443 O O . LEU A 1 185 ? -14.334 -2.830 -59.033 1.00 43.03 185 LEU A O 1
ATOM 1447 N N . PRO A 1 186 ? -14.349 -5.038 -59.111 1.00 55.12 186 PRO A N 1
ATOM 1448 C CA .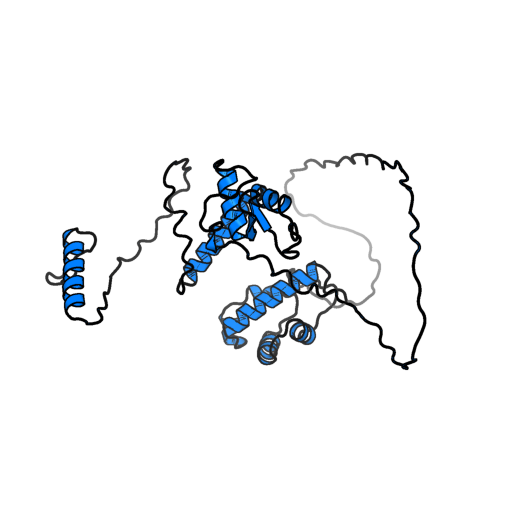 PRO A 1 186 ? -14.177 -6.440 -58.667 1.00 55.12 186 PRO A CA 1
ATOM 1449 C C . PRO A 1 186 ? -12.827 -7.044 -59.166 1.00 55.12 186 PRO A C 1
ATOM 1451 O O . PRO A 1 186 ? -12.244 -6.497 -60.090 1.00 55.12 186 PRO A O 1
ATOM 1454 N N . HIS A 1 187 ? -12.382 -8.218 -58.688 1.00 45.12 187 HIS A N 1
ATOM 1455 C CA . HIS A 1 187 ? -11.989 -9.393 -59.515 1.00 45.12 187 HIS A CA 1
ATOM 1456 C C . HIS A 1 187 ? -11.226 -10.469 -58.724 1.00 45.12 187 HIS A C 1
ATOM 1458 O O . HIS A 1 187 ? -10.551 -10.209 -57.733 1.00 45.12 187 HIS A O 1
ATOM 1464 N N . ALA A 1 188 ? -11.417 -11.698 -59.196 1.00 42.94 188 ALA A N 1
ATOM 1465 C CA . ALA A 1 188 ? -11.010 -12.968 -58.623 1.00 42.94 188 ALA A CA 1
ATOM 1466 C C . ALA A 1 188 ? -9.536 -13.364 -58.872 1.00 42.94 188 ALA A C 1
ATOM 1468 O O . ALA A 1 188 ? -8.890 -12.855 -59.783 1.00 42.94 188 ALA A O 1
ATOM 1469 N N . LEU A 1 189 ? -9.149 -14.421 -58.134 1.00 48.47 189 LEU A N 1
ATOM 1470 C CA . LEU A 1 189 ? -8.255 -15.552 -58.466 1.00 48.47 189 LEU A CA 1
ATOM 1471 C C . LEU A 1 189 ? -6.921 -15.699 -57.690 1.00 48.47 189 LEU A C 1
ATOM 1473 O O . LEU A 1 189 ? -6.419 -14.734 -57.122 1.00 48.47 189 LEU A O 1
ATOM 1477 N N . PRO A 1 190 ? -6.422 -16.956 -57.565 1.00 47.22 190 PRO A N 1
ATOM 1478 C CA . PRO A 1 190 ? -5.747 -17.458 -56.377 1.00 47.22 190 PRO A CA 1
ATOM 1479 C C . PRO A 1 190 ? -4.263 -17.770 -56.602 1.00 47.22 190 PRO A C 1
ATOM 1481 O O . PRO A 1 190 ? -3.812 -17.984 -57.723 1.00 47.22 190 PRO A O 1
ATOM 1484 N N . GLY A 1 191 ? -3.570 -17.975 -55.481 1.00 42.53 191 GLY A N 1
ATOM 1485 C CA . GLY A 1 191 ? -2.347 -18.767 -55.418 1.00 42.53 191 GLY A CA 1
ATOM 1486 C C . GLY A 1 191 ? -1.069 -17.965 -55.617 1.00 42.53 191 GLY A C 1
ATOM 1487 O O . GLY A 1 191 ? -0.873 -17.341 -56.649 1.00 42.53 191 GLY A O 1
ATOM 1488 N N . MET A 1 192 ? -0.195 -18.028 -54.613 1.00 44.12 192 MET A N 1
ATOM 1489 C CA . MET A 1 192 ? 1.235 -18.341 -54.737 1.00 44.12 192 MET A CA 1
ATOM 1490 C C . MET A 1 192 ? 1.889 -18.107 -53.370 1.00 44.12 192 MET A C 1
ATOM 1492 O O . MET A 1 192 ? 2.004 -16.980 -52.896 1.00 44.12 192 MET A O 1
ATOM 1496 N N . GLN A 1 193 ? 2.310 -19.198 -52.729 1.00 49.91 193 GLN A N 1
ATOM 1497 C CA . GLN A 1 193 ? 3.394 -19.144 -51.751 1.00 49.91 193 GLN A CA 1
ATOM 1498 C C . GLN A 1 193 ? 4.695 -18.765 -52.464 1.00 49.91 193 GLN A C 1
ATOM 1500 O O . GLN A 1 193 ? 4.910 -19.185 -53.602 1.00 49.91 193 GLN A O 1
ATOM 1505 N N . PRO A 1 194 ? 5.613 -18.093 -51.758 1.00 55.47 194 PRO A N 1
ATOM 1506 C CA . PRO A 1 194 ? 6.982 -18.595 -51.791 1.00 55.47 194 PRO A CA 1
ATOM 1507 C C . PRO A 1 194 ? 7.626 -18.684 -50.404 1.00 55.47 194 PRO A C 1
ATOM 1509 O O . PRO A 1 194 ? 7.499 -17.812 -49.548 1.00 55.47 194 PRO A O 1
ATOM 1512 N N . HIS A 1 195 ? 8.358 -19.781 -50.239 1.00 38.25 195 HIS A N 1
ATOM 1513 C CA . HIS A 1 195 ? 9.324 -20.064 -49.190 1.00 38.25 195 HIS A CA 1
ATOM 1514 C C . HIS A 1 195 ? 10.300 -18.908 -48.922 1.00 38.25 195 HIS A C 1
ATOM 1516 O O . HIS A 1 195 ? 10.853 -18.335 -49.858 1.00 38.25 195 HIS A O 1
ATOM 1522 N N . TYR A 1 196 ? 10.609 -18.670 -47.645 1.00 47.75 196 TYR A N 1
ATOM 1523 C CA . TYR A 1 196 ? 11.817 -17.952 -47.234 1.00 47.75 196 TYR A CA 1
ATOM 1524 C C . TYR A 1 196 ? 12.853 -18.943 -46.681 1.00 47.75 196 TYR A C 1
ATOM 1526 O O . TYR A 1 196 ? 12.548 -19.662 -45.726 1.00 47.75 196 TYR A O 1
ATOM 1534 N N . PRO A 1 197 ? 14.070 -18.997 -47.253 1.00 55.81 197 PRO A N 1
ATOM 1535 C CA . PRO A 1 197 ? 15.179 -19.773 -46.722 1.00 55.81 197 PRO A CA 1
ATOM 1536 C C . PRO A 1 197 ? 16.058 -18.931 -45.778 1.00 55.81 197 PRO A C 1
ATOM 1538 O O . PRO A 1 197 ? 16.371 -17.781 -46.061 1.00 55.81 197 PRO A O 1
ATOM 1541 N N . TYR A 1 198 ? 16.439 -19.558 -44.663 1.00 44.19 198 TYR A N 1
ATOM 1542 C CA . TYR A 1 198 ? 17.730 -19.500 -43.955 1.00 44.19 198 TYR A CA 1
ATOM 1543 C C . TYR A 1 198 ? 18.617 -18.238 -44.047 1.00 44.19 198 TYR A C 1
ATOM 1545 O O . TYR A 1 198 ? 19.088 -17.862 -45.116 1.00 44.19 198 TYR A O 1
ATOM 1553 N N . GLY A 1 199 ? 19.031 -17.720 -42.882 1.00 49.22 199 GLY A N 1
ATOM 1554 C CA . GLY A 1 199 ? 20.147 -16.774 -42.786 1.00 49.22 199 GLY A CA 1
ATOM 1555 C C . GLY A 1 199 ? 20.492 -16.334 -41.362 1.00 49.22 199 GLY A C 1
ATOM 1556 O O . GLY A 1 199 ? 20.241 -15.192 -41.000 1.00 49.22 199 GLY A O 1
ATOM 1557 N N . PHE A 1 200 ? 21.077 -17.229 -40.560 1.00 49.16 200 PHE A N 1
ATOM 1558 C CA . PHE A 1 200 ? 21.841 -16.862 -39.358 1.00 49.16 200 PHE A CA 1
ATOM 1559 C C . PHE A 1 200 ? 23.196 -16.254 -39.762 1.00 49.16 200 PHE A C 1
ATOM 1561 O O . PHE A 1 200 ? 23.908 -16.882 -40.548 1.00 49.16 200 PHE A O 1
ATOM 1568 N N . PRO A 1 201 ? 23.628 -15.131 -39.165 1.00 65.88 201 PRO A N 1
ATOM 1569 C CA . PRO A 1 201 ? 25.042 -14.789 -39.073 1.00 65.88 201 PRO A CA 1
ATOM 1570 C C . PRO A 1 201 ? 25.592 -15.049 -37.654 1.00 65.88 201 PRO A C 1
ATOM 1572 O O . PRO A 1 201 ? 25.005 -14.583 -36.674 1.00 65.88 201 PRO A O 1
ATOM 1575 N N . PRO A 1 202 ? 26.734 -15.749 -37.511 1.00 57.00 202 PRO A N 1
ATOM 1576 C CA . PRO A 1 202 ? 27.471 -15.836 -36.262 1.00 57.00 202 PRO A CA 1
ATOM 1577 C C . PRO A 1 202 ? 28.453 -14.663 -36.192 1.00 57.00 202 PRO A C 1
ATOM 1579 O O . PRO A 1 202 ? 29.374 -14.583 -37.003 1.00 57.00 202 PRO A O 1
ATOM 1582 N N . TYR A 1 203 ? 28.299 -13.767 -35.219 1.00 53.53 203 TYR A N 1
ATOM 1583 C CA . TYR A 1 203 ? 29.355 -12.809 -34.897 1.00 53.53 203 TYR A CA 1
ATOM 1584 C C . TYR A 1 203 ? 29.781 -12.933 -33.438 1.00 53.53 203 TYR A C 1
ATOM 1586 O O . TYR A 1 203 ? 29.080 -12.561 -32.502 1.00 53.53 203 TYR A O 1
ATOM 1594 N N . TYR A 1 204 ? 30.980 -13.497 -33.311 1.00 47.53 204 TYR A N 1
ATOM 1595 C CA . TYR A 1 204 ? 31.915 -13.338 -32.212 1.00 47.53 204 TYR A CA 1
ATOM 1596 C C . TYR A 1 204 ? 32.057 -11.868 -31.806 1.00 47.53 204 TYR A C 1
ATOM 1598 O O . TYR A 1 204 ? 32.167 -10.990 -32.660 1.00 47.53 204 TYR A O 1
ATOM 1606 N N . GLY A 1 205 ? 32.168 -11.622 -30.503 1.00 47.28 205 GLY A N 1
ATOM 1607 C CA . GLY A 1 205 ? 32.534 -10.312 -29.979 1.00 47.28 205 GLY A CA 1
ATOM 1608 C C . GLY A 1 205 ? 32.543 -10.283 -28.460 1.00 47.28 205 GLY A C 1
ATOM 1609 O O . GLY A 1 205 ? 31.676 -9.667 -27.857 1.00 47.28 205 GLY A O 1
ATOM 1610 N N . TYR A 1 206 ? 33.511 -10.965 -27.846 1.00 54.97 206 TYR A N 1
ATOM 1611 C CA . TYR A 1 206 ? 33.934 -10.679 -26.472 1.00 54.97 206 TYR A CA 1
ATOM 1612 C C . TYR A 1 206 ? 34.414 -9.220 -26.379 1.00 54.97 206 TYR A C 1
ATOM 1614 O O . TYR A 1 206 ? 35.314 -8.855 -27.139 1.00 54.97 206 TYR A O 1
ATOM 1622 N N . PRO A 1 207 ? 33.931 -8.409 -25.424 1.00 63.53 207 PRO A N 1
ATOM 1623 C CA . PRO A 1 207 ? 34.709 -7.298 -24.900 1.00 63.53 207 PRO A CA 1
ATOM 1624 C C . PRO A 1 207 ? 35.489 -7.707 -23.629 1.00 63.53 207 PRO A C 1
ATOM 1626 O O . PRO A 1 207 ? 35.071 -8.607 -22.897 1.00 63.53 207 PRO A O 1
ATOM 1629 N N . PRO A 1 208 ? 36.654 -7.080 -23.390 1.00 59.22 208 PRO A N 1
ATOM 1630 C CA . PRO A 1 208 ? 37.695 -7.566 -22.492 1.00 59.22 208 PRO A CA 1
ATOM 1631 C C . PRO A 1 208 ? 37.448 -7.260 -21.010 1.00 59.22 208 PRO A C 1
ATOM 1633 O O . PRO A 1 208 ? 36.797 -6.286 -20.637 1.00 59.22 208 PRO A O 1
ATOM 1636 N N . SER A 1 209 ? 38.069 -8.091 -20.176 1.00 48.03 209 SER A N 1
ATOM 1637 C CA . SER A 1 209 ? 38.235 -7.957 -18.731 1.00 48.03 209 SER A CA 1
ATOM 1638 C C . SER A 1 209 ? 38.817 -6.587 -18.365 1.00 48.03 209 SER A C 1
ATOM 1640 O O . SER A 1 209 ? 39.973 -6.299 -18.675 1.00 48.03 209 SER A O 1
ATOM 1642 N N . MET A 1 210 ? 38.042 -5.747 -17.679 1.00 55.06 210 MET A N 1
ATOM 1643 C CA . MET A 1 210 ? 38.575 -4.526 -17.078 1.00 55.06 210 MET A CA 1
ATOM 1644 C C . MET A 1 210 ? 39.385 -4.872 -15.827 1.00 55.06 210 MET A C 1
ATOM 1646 O O . MET A 1 210 ? 38.921 -5.560 -14.918 1.00 55.06 210 MET A O 1
ATOM 1650 N N . LEU A 1 211 ? 40.626 -4.394 -15.840 1.00 49.81 211 LEU A N 1
ATOM 1651 C CA . LEU A 1 211 ? 41.626 -4.494 -14.788 1.00 49.81 211 LEU A CA 1
ATOM 1652 C C . LEU A 1 211 ? 41.179 -3.796 -13.497 1.00 49.81 211 LEU A C 1
ATOM 1654 O O . LEU A 1 211 ? 40.654 -2.685 -13.506 1.00 49.81 211 LEU A O 1
ATOM 1658 N N . PHE A 1 212 ? 41.474 -4.469 -12.387 1.00 43.28 212 PHE A N 1
ATOM 1659 C CA . PHE A 1 212 ? 41.433 -3.967 -11.019 1.00 43.28 212 PHE A CA 1
ATOM 1660 C C . PHE A 1 212 ? 42.231 -2.662 -10.867 1.00 43.28 212 PHE A C 1
ATOM 1662 O O . PHE A 1 212 ? 43.425 -2.625 -11.164 1.00 43.28 212 PHE A O 1
ATOM 1669 N N . ALA A 1 213 ? 41.600 -1.624 -10.317 1.00 45.47 213 ALA A N 1
ATOM 1670 C CA . ALA A 1 213 ? 42.294 -0.467 -9.758 1.00 45.47 213 ALA A CA 1
ATOM 1671 C C . ALA A 1 213 ? 42.510 -0.687 -8.244 1.00 45.47 213 ALA A C 1
ATOM 1673 O O . ALA A 1 213 ? 41.541 -0.977 -7.536 1.00 45.47 213 ALA A O 1
ATOM 1674 N N . PRO A 1 214 ? 43.746 -0.576 -7.724 1.00 61.47 214 PRO A N 1
ATOM 1675 C CA . PRO A 1 214 ? 44.015 -0.725 -6.301 1.00 61.47 214 PRO A CA 1
ATOM 1676 C C . PRO A 1 214 ? 43.668 0.556 -5.528 1.00 61.47 214 PRO A C 1
ATOM 1678 O O . PRO A 1 214 ? 44.072 1.660 -5.891 1.00 61.47 214 PRO A O 1
ATOM 1681 N N . TYR A 1 215 ? 42.943 0.382 -4.422 1.00 50.59 215 TYR A N 1
ATOM 1682 C CA . TYR A 1 215 ? 42.737 1.391 -3.384 1.00 50.59 215 TYR A CA 1
ATOM 1683 C C . TYR A 1 215 ? 44.071 1.771 -2.715 1.00 50.59 215 TYR A C 1
ATOM 1685 O O . TYR A 1 215 ? 44.795 0.874 -2.275 1.00 50.59 215 TYR A O 1
ATOM 1693 N N . PRO A 1 216 ? 44.375 3.065 -2.513 1.00 60.62 216 PRO A N 1
ATOM 1694 C CA . PRO A 1 216 ? 45.362 3.466 -1.529 1.00 60.62 216 PRO A CA 1
ATOM 1695 C C . PRO A 1 216 ? 44.720 3.542 -0.138 1.00 60.62 216 PRO A C 1
ATOM 1697 O O . PRO A 1 216 ? 43.847 4.365 0.139 1.00 60.62 216 PRO A O 1
ATOM 1700 N N . HIS A 1 217 ? 45.202 2.672 0.746 1.00 43.66 217 HIS A N 1
ATOM 1701 C CA . HIS A 1 217 ? 45.108 2.826 2.191 1.00 43.66 217 HIS A CA 1
ATOM 1702 C C . HIS A 1 217 ? 45.844 4.104 2.623 1.00 43.66 217 HIS A C 1
ATOM 1704 O O . HIS A 1 217 ? 47.020 4.272 2.307 1.00 43.66 217 HIS A O 1
ATOM 1710 N N . MET A 1 218 ? 45.191 4.967 3.401 1.00 47.41 218 MET A N 1
ATOM 1711 C CA . MET A 1 218 ? 45.877 5.944 4.250 1.00 47.41 218 MET A CA 1
ATOM 1712 C C . MET A 1 218 ? 45.638 5.547 5.700 1.00 47.41 218 MET A C 1
ATOM 1714 O O . MET A 1 218 ? 44.529 5.616 6.230 1.00 47.41 218 MET A O 1
ATOM 1718 N N . ALA A 1 219 ? 46.713 5.029 6.284 1.00 42.97 219 ALA A N 1
ATOM 1719 C CA . ALA A 1 219 ? 46.827 4.641 7.668 1.00 42.97 219 ALA A CA 1
ATOM 1720 C C . ALA A 1 219 ? 47.039 5.869 8.569 1.00 42.97 219 ALA A C 1
ATOM 1722 O O . ALA A 1 219 ? 47.695 6.833 8.198 1.00 42.97 219 ALA A O 1
ATOM 1723 N N . HIS A 1 220 ? 46.461 5.744 9.759 1.00 43.53 220 HIS A N 1
ATOM 1724 C CA . HIS A 1 220 ? 46.924 6.157 11.086 1.00 43.53 220 HIS A CA 1
ATOM 1725 C C . HIS A 1 220 ? 47.726 7.457 11.264 1.00 43.53 220 HIS A C 1
ATOM 1727 O O . HIS A 1 220 ? 48.838 7.618 10.780 1.00 43.53 220 HIS A O 1
ATOM 1733 N N . GLY A 1 221 ? 47.220 8.290 12.175 1.00 39.34 221 GLY A N 1
ATOM 1734 C CA . GLY A 1 221 ? 47.986 9.341 12.834 1.00 39.34 221 GLY A CA 1
ATOM 1735 C C . GLY A 1 221 ? 47.239 9.873 14.049 1.00 39.34 221 GLY A C 1
ATOM 1736 O O . GLY A 1 221 ? 46.593 10.912 13.980 1.00 39.34 221 GLY A O 1
ATOM 1737 N N . ALA A 1 222 ? 47.278 9.117 15.145 1.00 42.09 222 ALA A N 1
ATOM 1738 C CA . ALA A 1 222 ? 46.894 9.590 16.466 1.00 42.09 222 ALA A CA 1
ATOM 1739 C C . ALA A 1 222 ? 48.052 10.374 17.116 1.00 42.09 222 ALA A C 1
ATOM 1741 O O . ALA A 1 222 ? 49.215 10.119 16.815 1.00 42.09 222 ALA A O 1
ATOM 1742 N N . HIS A 1 223 ? 47.683 11.214 18.089 1.00 41.22 223 HIS A N 1
ATOM 1743 C CA . HIS A 1 223 ? 48.514 11.901 19.092 1.00 41.22 223 HIS A CA 1
ATOM 1744 C C . HIS A 1 223 ? 49.181 13.223 18.674 1.00 41.22 223 HIS A C 1
ATOM 1746 O O . HIS A 1 223 ? 50.059 13.257 17.828 1.00 41.22 223 HIS A O 1
ATOM 1752 N N . HIS A 1 224 ? 48.773 14.318 19.325 1.00 42.53 224 HIS A N 1
ATOM 1753 C CA . HIS A 1 224 ? 49.567 15.123 20.277 1.00 42.53 224 HIS A CA 1
ATOM 1754 C C . HIS A 1 224 ? 48.734 16.373 20.636 1.00 42.53 224 HIS A C 1
ATOM 1756 O O . HIS A 1 224 ? 48.310 17.120 19.766 1.00 42.53 224 HIS A O 1
ATOM 1762 N N . VAL A 1 225 ? 48.163 16.428 21.843 1.00 43.50 225 VAL A N 1
ATOM 1763 C CA . VAL A 1 225 ? 48.695 17.110 23.041 1.00 43.50 225 VAL A CA 1
ATOM 1764 C C . VAL A 1 225 ? 48.819 18.627 22.856 1.00 43.50 225 VAL A C 1
ATOM 1766 O O . VAL A 1 225 ? 49.568 19.122 22.025 1.00 43.50 225 VAL A O 1
ATOM 1769 N N . ALA A 1 226 ? 48.050 19.320 23.696 1.00 44.94 226 ALA A N 1
ATOM 1770 C CA . ALA A 1 226 ? 48.013 20.755 23.929 1.00 44.94 226 ALA A CA 1
ATOM 1771 C C . ALA A 1 226 ? 49.396 21.411 24.062 1.00 44.94 226 ALA A C 1
ATOM 1773 O O . ALA A 1 226 ? 50.317 20.767 24.551 1.00 44.94 226 ALA A O 1
ATOM 1774 N N . GLN A 1 227 ? 49.481 22.709 23.748 1.00 44.69 227 GLN A N 1
ATOM 1775 C CA . GLN A 1 227 ? 50.046 23.774 24.600 1.00 44.69 227 GLN A CA 1
ATOM 1776 C C . GLN A 1 227 ? 49.791 25.169 23.952 1.00 44.69 227 GLN A C 1
ATOM 1778 O O . GLN A 1 227 ? 49.391 25.229 22.788 1.00 44.69 227 GLN A O 1
ATOM 1783 N N . PRO A 1 228 ? 49.909 26.273 24.722 1.00 51.25 228 PRO A N 1
ATOM 1784 C CA . PRO A 1 228 ? 49.170 27.521 24.529 1.00 51.25 228 PRO A CA 1
ATOM 1785 C C . PRO A 1 228 ? 50.021 28.738 24.086 1.00 51.25 228 PRO A C 1
ATOM 1787 O O . PRO A 1 228 ? 51.241 28.692 24.123 1.00 51.25 228 PRO A O 1
ATOM 1790 N N . TYR A 1 229 ? 49.313 29.825 23.730 1.00 42.19 229 TYR A N 1
ATOM 1791 C CA . TYR A 1 229 ? 49.675 31.261 23.655 1.00 42.19 229 TYR A CA 1
ATOM 1792 C C . TYR A 1 229 ? 51.090 31.711 23.219 1.00 42.19 229 TYR A C 1
ATOM 1794 O O . TYR A 1 229 ? 52.068 31.474 23.919 1.00 42.19 229 TYR A O 1
ATOM 1802 N N . GLY A 1 230 ? 51.144 32.604 22.211 1.00 35.84 230 GLY A N 1
ATOM 1803 C CA . GLY A 1 230 ? 52.184 33.647 22.139 1.00 35.84 230 GLY A CA 1
ATOM 1804 C C . GLY A 1 230 ? 52.507 34.244 20.758 1.00 35.84 230 GLY A C 1
ATOM 1805 O O . GLY A 1 230 ? 53.322 33.681 20.050 1.00 35.84 230 GLY A O 1
ATOM 1806 N N . TYR A 1 231 ? 51.923 35.419 20.471 1.00 37.12 231 TYR A N 1
ATOM 1807 C CA . TYR A 1 231 ? 52.447 36.589 19.720 1.00 37.12 231 TYR A CA 1
ATOM 1808 C C . TYR A 1 231 ? 52.985 36.516 18.260 1.00 37.12 231 TYR A C 1
ATOM 1810 O O . TYR A 1 231 ? 53.929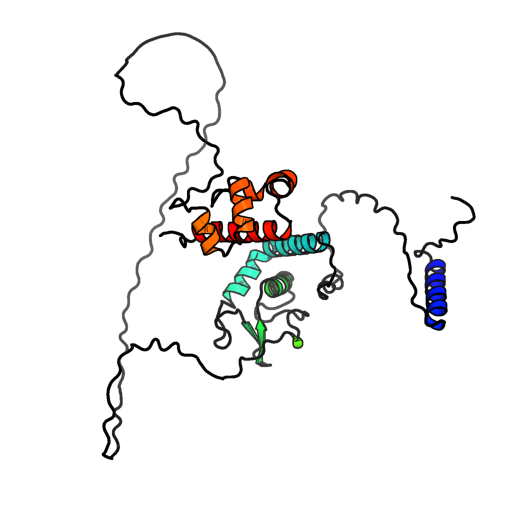 35.795 17.979 1.00 37.12 231 TYR A O 1
ATOM 1818 N N . SER A 1 232 ? 52.402 37.418 17.432 1.00 40.94 232 SER A N 1
ATOM 1819 C CA . SER A 1 232 ? 52.901 38.289 16.320 1.00 40.94 232 SER A CA 1
ATOM 1820 C C . SER A 1 232 ? 53.852 37.723 15.242 1.00 40.94 232 SER A C 1
ATOM 1822 O O . SER A 1 232 ? 54.721 36.926 15.539 1.00 40.94 232 SER A O 1
ATOM 1824 N N . ASP A 1 233 ? 53.853 38.101 13.960 1.00 41.88 233 ASP A N 1
ATOM 1825 C CA . ASP A 1 233 ? 53.363 39.257 13.199 1.00 41.88 233 ASP A CA 1
ATOM 1826 C C . ASP A 1 233 ? 53.376 38.898 11.686 1.00 41.88 233 ASP A C 1
ATOM 1828 O O . ASP A 1 233 ? 54.024 37.935 11.275 1.00 41.88 233 ASP A O 1
ATOM 1832 N N . ASP A 1 234 ? 52.748 39.765 10.890 1.00 38.03 234 ASP A N 1
ATOM 1833 C CA . ASP A 1 234 ? 53.052 40.130 9.497 1.00 38.03 234 ASP A CA 1
ATOM 1834 C C . ASP A 1 234 ? 52.592 39.305 8.258 1.00 38.03 234 ASP A C 1
ATOM 1836 O O . ASP A 1 234 ? 53.156 38.276 7.884 1.00 38.03 234 ASP A O 1
ATOM 1840 N N . ARG A 1 235 ? 51.726 39.999 7.475 1.00 42.16 235 ARG A N 1
ATOM 1841 C CA . ARG A 1 235 ? 51.736 40.186 5.990 1.00 42.16 235 ARG A CA 1
ATOM 1842 C C . ARG A 1 235 ? 50.757 39.347 5.124 1.00 42.16 235 ARG A C 1
ATOM 1844 O O . ARG A 1 235 ? 50.535 38.181 5.414 1.00 42.16 235 ARG A O 1
ATOM 1851 N N . PRO A 1 236 ? 50.295 39.836 3.941 1.00 48.41 236 PRO A N 1
ATOM 1852 C CA . PRO A 1 236 ? 49.796 41.164 3.549 1.00 48.41 236 PRO A CA 1
ATOM 1853 C C . PRO A 1 236 ? 48.328 41.149 3.041 1.00 48.41 236 PRO A C 1
ATOM 1855 O O . PRO A 1 236 ? 47.812 40.153 2.541 1.00 48.41 236 PRO A O 1
ATOM 1858 N N . ARG A 1 237 ? 47.685 42.325 3.076 1.00 47.41 237 ARG A N 1
ATOM 1859 C CA . ARG A 1 237 ? 46.390 42.615 2.432 1.00 47.41 237 ARG A CA 1
ATOM 1860 C C . ARG A 1 237 ? 46.500 42.664 0.901 1.00 47.41 237 ARG A C 1
ATOM 1862 O O . ARG A 1 237 ? 47.387 43.326 0.369 1.00 47.41 237 ARG A O 1
ATOM 1869 N N . THR A 1 238 ? 45.509 42.091 0.221 1.00 45.34 238 THR A N 1
ATOM 1870 C CA . THR A 1 238 ? 45.065 42.473 -1.136 1.00 45.34 238 THR A CA 1
ATOM 1871 C C . THR A 1 238 ? 43.535 42.669 -1.146 1.00 45.34 238 THR A C 1
ATOM 1873 O O . THR A 1 238 ? 42.870 42.201 -0.220 1.00 45.34 238 THR A O 1
ATOM 1876 N N . PRO A 1 239 ? 42.992 43.470 -2.086 1.00 52.75 239 PRO A N 1
ATOM 1877 C CA . PRO A 1 239 ? 41.827 44.317 -1.838 1.00 52.75 239 PRO A CA 1
ATOM 1878 C C . PRO A 1 239 ? 40.465 43.740 -2.260 1.00 52.75 239 PRO A C 1
ATOM 1880 O O . PRO A 1 239 ? 40.351 42.789 -3.023 1.00 52.75 239 PRO A O 1
ATOM 1883 N N . LEU A 1 240 ? 39.458 44.424 -1.719 1.00 48.19 240 LEU A N 1
ATOM 1884 C CA . LEU A 1 240 ? 38.001 44.342 -1.841 1.00 48.19 240 LEU A CA 1
ATOM 1885 C C . LEU A 1 240 ? 37.434 44.320 -3.274 1.00 48.19 240 LEU A C 1
ATOM 1887 O O . LEU A 1 240 ? 37.871 45.119 -4.096 1.00 48.19 240 LEU A O 1
ATOM 1891 N N . LEU A 1 241 ? 36.386 43.503 -3.471 1.00 42.06 241 LEU A N 1
ATOM 1892 C CA . LEU A 1 241 ? 35.067 43.732 -4.125 1.00 42.06 241 LEU A CA 1
ATOM 1893 C C . LEU A 1 241 ? 34.543 42.336 -4.550 1.00 42.06 241 LEU A C 1
ATOM 1895 O O . LEU A 1 241 ? 35.288 41.582 -5.157 1.00 42.06 241 LEU A O 1
ATOM 1899 N N . CYS A 1 242 ? 33.343 41.857 -4.220 1.00 36.59 242 CYS A N 1
ATOM 1900 C CA . CYS A 1 242 ? 32.033 42.483 -4.370 1.00 36.59 242 CYS A CA 1
ATOM 1901 C C . CYS A 1 242 ? 31.036 41.990 -3.306 1.00 36.59 242 CYS A C 1
ATOM 1903 O O . CYS A 1 242 ? 31.150 40.881 -2.782 1.00 36.59 242 CYS A O 1
ATOM 1905 N N . ASP A 1 243 ? 30.034 42.830 -3.057 1.00 47.16 243 ASP A N 1
ATOM 1906 C CA . ASP A 1 243 ? 28.822 42.577 -2.283 1.00 47.16 243 ASP A CA 1
ATOM 1907 C C . ASP A 1 243 ? 28.178 41.211 -2.550 1.00 47.16 243 ASP A C 1
ATOM 1909 O O . ASP A 1 243 ? 27.673 40.963 -3.643 1.00 47.16 243 ASP A O 1
ATOM 1913 N N . VAL A 1 244 ? 28.075 40.376 -1.515 1.00 45.53 244 VAL A N 1
ATOM 1914 C CA . VAL A 1 244 ? 26.955 39.440 -1.366 1.00 45.53 244 VAL A CA 1
ATOM 1915 C C . VAL A 1 244 ? 26.547 39.433 0.101 1.00 45.53 244 VAL A C 1
ATOM 1917 O O . VAL A 1 244 ? 27.295 39.052 0.997 1.00 45.53 244 VAL A O 1
ATOM 1920 N N . THR A 1 245 ? 25.323 39.894 0.316 1.00 43.28 245 THR A N 1
ATOM 1921 C CA . THR A 1 245 ? 24.525 39.797 1.534 1.00 43.28 245 THR A CA 1
ATOM 1922 C C . THR A 1 245 ? 24.770 38.515 2.328 1.00 43.28 245 THR A C 1
ATOM 1924 O O . THR A 1 245 ? 24.560 37.411 1.824 1.00 43.28 245 THR A O 1
ATOM 1927 N N . ASN A 1 246 ? 25.115 38.698 3.605 1.00 49.12 246 ASN A N 1
ATOM 1928 C CA . ASN A 1 246 ? 25.057 37.697 4.666 1.00 49.12 246 ASN A CA 1
ATOM 1929 C C . ASN A 1 246 ? 23.774 36.855 4.570 1.00 49.12 246 ASN A C 1
ATOM 1931 O O . ASN A 1 246 ? 22.709 37.277 5.016 1.00 49.12 246 ASN A O 1
ATOM 1935 N N . SER A 1 247 ? 23.890 35.648 4.021 1.00 41.47 247 SER A N 1
ATOM 1936 C CA . SER A 1 247 ? 22.897 34.591 4.179 1.00 41.47 247 SER A CA 1
ATOM 1937 C C . SER A 1 247 ? 23.499 33.542 5.098 1.00 41.47 247 SER A C 1
ATOM 1939 O O . SER A 1 247 ? 24.482 32.887 4.758 1.00 41.47 247 SER A O 1
ATOM 1941 N N . MET A 1 248 ? 22.924 33.420 6.294 1.00 41.75 248 MET A N 1
ATOM 1942 C CA . MET A 1 248 ? 23.197 32.305 7.198 1.00 41.75 248 MET A CA 1
ATOM 1943 C C . MET A 1 248 ? 23.013 30.971 6.451 1.00 41.75 248 MET A C 1
ATOM 1945 O O . MET A 1 248 ? 22.073 30.852 5.658 1.00 41.75 248 MET A O 1
ATOM 1949 N N . PRO A 1 249 ? 23.842 29.945 6.711 1.00 46.97 249 PRO A N 1
ATOM 1950 C CA . PRO A 1 249 ? 23.616 28.614 6.168 1.00 46.97 249 PRO A CA 1
ATOM 1951 C C . PRO A 1 249 ? 22.339 28.042 6.796 1.00 46.97 249 PRO A C 1
ATOM 1953 O O . PRO A 1 249 ? 22.311 27.669 7.969 1.00 46.97 249 PRO A O 1
ATOM 1956 N N . ASN A 1 250 ? 21.250 28.021 6.028 1.00 42.84 250 ASN A N 1
ATOM 1957 C CA . ASN A 1 250 ? 20.014 27.374 6.447 1.00 42.84 250 ASN A CA 1
ATOM 1958 C C . ASN A 1 250 ? 20.223 25.853 6.548 1.00 42.84 250 ASN A C 1
ATOM 1960 O O . ASN A 1 250 ? 20.879 25.229 5.719 1.00 42.84 250 ASN A O 1
ATOM 1964 N N . SER A 1 251 ? 19.647 25.292 7.607 1.00 43.44 251 SER A N 1
ATOM 1965 C CA . SER A 1 251 ? 19.777 23.915 8.092 1.00 43.44 251 SER A CA 1
ATOM 1966 C C . SER A 1 251 ? 19.520 22.808 7.032 1.00 43.44 251 SER A C 1
ATOM 1968 O O . SER A 1 251 ? 18.680 22.988 6.147 1.00 43.44 251 SER A O 1
ATOM 1970 N N . PRO A 1 252 ? 20.163 21.624 7.136 1.00 46.09 252 PRO A N 1
ATOM 1971 C CA . PRO A 1 252 ? 20.355 20.668 6.037 1.00 46.09 252 PRO A CA 1
ATOM 1972 C C . PRO A 1 252 ? 19.237 19.610 5.897 1.00 46.09 252 PRO A C 1
ATOM 1974 O O . PRO A 1 252 ? 19.514 18.413 5.877 1.00 46.09 252 PRO A O 1
ATOM 1977 N N . MET A 1 253 ? 17.961 20.007 5.810 1.00 56.50 253 MET A N 1
ATOM 1978 C CA . MET A 1 253 ? 16.851 19.042 5.607 1.00 56.50 253 MET A CA 1
ATOM 1979 C C . MET A 1 253 ? 15.975 19.296 4.379 1.00 56.50 253 MET A C 1
ATOM 1981 O O . MET A 1 253 ? 14.989 18.589 4.176 1.00 56.50 253 MET A O 1
ATOM 1985 N N . LYS A 1 254 ? 16.327 20.273 3.540 1.00 59.34 254 LYS A N 1
ATOM 1986 C CA . LYS A 1 254 ? 15.630 20.501 2.276 1.00 59.34 254 LYS A CA 1
ATOM 1987 C C . LYS A 1 254 ? 16.330 19.702 1.184 1.00 59.34 254 LYS A C 1
ATOM 1989 O O . LYS A 1 254 ? 17.505 19.939 0.912 1.00 59.34 254 LYS A O 1
ATOM 1994 N N . MET A 1 255 ? 15.625 18.748 0.584 1.00 66.56 255 MET A N 1
ATOM 1995 C CA . MET A 1 255 ? 16.126 18.070 -0.606 1.00 66.56 255 MET A CA 1
ATOM 1996 C C . MET A 1 255 ? 16.215 19.118 -1.724 1.00 66.56 255 MET A C 1
ATOM 1998 O O . MET A 1 255 ? 15.249 19.844 -1.964 1.00 66.56 255 MET A O 1
ATOM 2002 N N . ALA A 1 256 ? 17.389 19.272 -2.339 1.00 71.19 256 ALA A N 1
ATOM 2003 C CA . ALA A 1 256 ? 17.549 20.172 -3.473 1.00 71.19 256 ALA A CA 1
ATOM 2004 C C . ALA A 1 256 ? 16.787 19.565 -4.656 1.00 71.19 256 ALA A C 1
ATOM 2006 O O . ALA A 1 256 ? 17.211 18.553 -5.209 1.00 71.19 256 ALA A O 1
ATOM 2007 N N . LEU A 1 257 ? 15.622 20.132 -4.969 1.00 75.88 257 LEU A N 1
ATOM 2008 C CA . LEU A 1 257 ? 14.843 19.731 -6.134 1.00 75.88 257 LEU A CA 1
ATOM 2009 C C . LEU A 1 257 ? 15.556 20.225 -7.409 1.00 75.88 257 LEU A C 1
ATOM 2011 O O . LEU A 1 257 ? 16.060 21.353 -7.387 1.00 75.88 257 LEU A O 1
ATOM 2015 N N . PRO A 1 258 ? 15.583 19.432 -8.498 1.00 77.19 258 PRO A N 1
ATOM 2016 C CA . PRO A 1 258 ? 16.139 19.850 -9.792 1.00 77.19 258 PRO A CA 1
ATOM 2017 C C . PRO A 1 258 ? 15.503 21.144 -10.315 1.00 77.19 258 PRO A C 1
ATOM 2019 O O . PRO A 1 258 ? 16.189 22.012 -10.851 1.00 77.19 258 PRO A O 1
ATOM 2022 N N . CYS A 1 259 ? 14.203 21.308 -10.065 1.00 79.12 259 CYS A N 1
ATOM 2023 C CA . CYS A 1 259 ? 13.426 22.497 -10.377 1.00 79.12 259 CYS A CA 1
ATOM 2024 C C . CYS A 1 259 ? 12.557 22.923 -9.171 1.00 79.12 259 CYS A C 1
ATOM 2026 O O . CYS A 1 259 ? 12.121 22.089 -8.366 1.00 79.12 259 CYS A O 1
ATOM 2028 N N . PRO A 1 260 ? 12.309 24.232 -8.979 1.00 85.38 260 PRO A N 1
ATOM 2029 C CA . PRO A 1 260 ? 11.413 24.706 -7.932 1.00 85.38 260 PRO A CA 1
ATOM 2030 C C . PRO A 1 260 ? 9.948 24.418 -8.303 1.00 85.38 260 PRO A C 1
ATOM 2032 O O . PRO A 1 260 ? 9.310 25.214 -8.984 1.00 85.38 260 PRO A O 1
ATOM 2035 N N . VAL A 1 261 ? 9.403 23.304 -7.808 1.00 92.62 261 VAL A N 1
ATOM 2036 C CA . VAL A 1 261 ? 7.986 22.937 -7.995 1.00 92.62 261 VAL A CA 1
ATOM 2037 C C . VAL A 1 261 ? 7.083 23.836 -7.148 1.00 92.62 261 VAL A C 1
ATOM 2039 O O . VAL A 1 261 ? 7.272 23.976 -5.932 1.00 92.62 261 VAL A O 1
ATOM 2042 N N . SER A 1 262 ? 6.081 24.452 -7.778 1.00 95.12 262 SER A N 1
ATOM 2043 C CA . SER A 1 262 ? 5.119 25.309 -7.075 1.00 95.12 262 SER A CA 1
ATOM 2044 C C . SER A 1 262 ? 4.073 24.488 -6.303 1.00 95.12 262 SER A C 1
ATOM 2046 O O . SER A 1 262 ? 3.756 23.355 -6.658 1.00 95.12 262 SER A O 1
ATOM 2048 N N . LEU A 1 263 ? 3.484 25.061 -5.244 1.00 95.94 263 LEU A N 1
ATOM 2049 C CA . LEU A 1 263 ? 2.417 24.382 -4.491 1.00 95.94 263 LEU A CA 1
ATOM 2050 C C . LEU A 1 263 ? 1.201 24.061 -5.375 1.00 95.94 263 LEU A C 1
ATOM 2052 O O . LEU A 1 263 ? 0.586 23.014 -5.203 1.00 95.94 263 LEU A O 1
ATOM 2056 N N . THR A 1 264 ? 0.852 24.957 -6.301 1.00 96.38 264 THR A N 1
ATOM 2057 C CA . THR A 1 264 ? -0.272 24.760 -7.226 1.00 96.38 264 THR A CA 1
ATOM 2058 C C . THR A 1 264 ? -0.026 23.567 -8.138 1.00 96.38 264 THR A C 1
ATOM 2060 O O . THR A 1 264 ? -0.850 22.666 -8.162 1.00 96.38 264 THR A O 1
ATOM 2063 N N . GLU A 1 265 ? 1.139 23.513 -8.777 1.00 95.94 265 GLU A N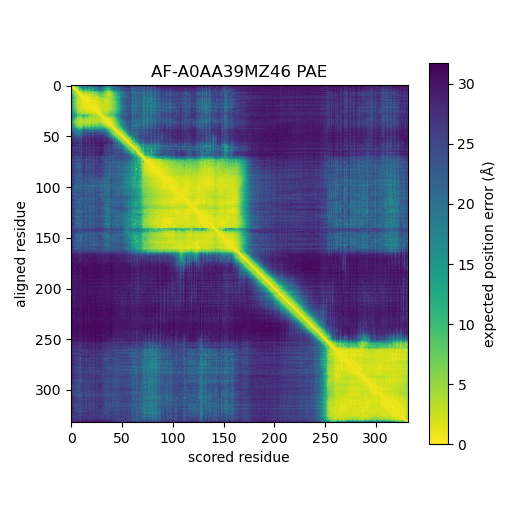 1
ATOM 2064 C CA . GLU A 1 265 ? 1.531 22.418 -9.668 1.00 95.94 265 GLU A CA 1
ATOM 2065 C C . GLU A 1 265 ? 1.564 21.062 -8.949 1.00 95.94 265 GLU A C 1
ATOM 2067 O O . GLU A 1 265 ? 1.043 20.071 -9.456 1.00 95.94 265 GLU A O 1
ATOM 2072 N N . PHE A 1 266 ? 2.083 21.030 -7.717 1.00 96.38 266 PHE A N 1
ATOM 2073 C CA . PHE A 1 266 ? 2.019 19.841 -6.869 1.00 96.38 266 PHE A CA 1
ATOM 2074 C C . PHE A 1 266 ? 0.570 19.418 -6.569 1.00 96.38 266 PHE A C 1
ATOM 2076 O O . PHE A 1 266 ? 0.242 18.235 -6.645 1.00 96.38 266 PHE A O 1
ATOM 2083 N N . CYS A 1 267 ? -0.315 20.360 -6.229 1.00 97.12 267 CYS A N 1
ATOM 2084 C CA . CYS A 1 267 ? -1.712 20.027 -5.940 1.00 97.12 267 CYS A CA 1
ATOM 2085 C C . CYS A 1 267 ? -2.441 19.497 -7.179 1.00 97.12 267 CYS A C 1
ATOM 2087 O O . CYS A 1 267 ? -3.184 18.523 -7.058 1.00 97.12 267 CYS A O 1
ATOM 2089 N N . ASP A 1 268 ? -2.185 20.084 -8.347 1.00 97.25 268 ASP A N 1
ATOM 2090 C CA . ASP A 1 268 ? -2.810 19.685 -9.607 1.00 97.25 268 ASP A CA 1
ATOM 2091 C C . ASP A 1 268 ? -2.330 18.286 -10.033 1.00 97.25 268 ASP A C 1
ATOM 2093 O O . ASP A 1 268 ? -3.149 17.419 -10.336 1.00 97.25 268 ASP A O 1
ATOM 2097 N N . HIS A 1 269 ? -1.021 18.014 -9.954 1.00 96.50 269 HIS A N 1
ATOM 2098 C CA . HIS A 1 269 ? -0.442 16.719 -10.332 1.00 96.50 269 HIS A CA 1
ATOM 2099 C C . HIS A 1 269 ? -0.921 15.564 -9.436 1.00 96.50 269 HIS A C 1
ATOM 2101 O O . HIS A 1 269 ? -1.134 14.446 -9.903 1.00 96.50 269 HIS A O 1
ATOM 2107 N N . TYR A 1 270 ? -1.084 15.805 -8.133 1.00 96.75 270 TYR A N 1
ATOM 2108 C CA . TYR A 1 270 ? -1.509 14.776 -7.177 1.00 96.75 270 TYR A CA 1
ATOM 2109 C C . TYR A 1 270 ? -3.002 14.818 -6.852 1.00 96.75 270 TYR A C 1
ATOM 2111 O O . TYR A 1 270 ? -3.427 14.142 -5.908 1.00 96.75 270 TYR A O 1
ATOM 2119 N N . PHE A 1 271 ? -3.802 15.591 -7.593 1.00 97.06 271 PHE A N 1
ATOM 2120 C CA . PHE A 1 271 ? -5.244 15.750 -7.377 1.00 97.06 271 PHE A CA 1
ATOM 2121 C C . PHE A 1 271 ? -5.575 16.049 -5.904 1.00 97.06 271 PHE A C 1
ATOM 2123 O O . PHE A 1 271 ? -6.272 15.284 -5.230 1.00 97.06 271 PHE A O 1
ATOM 2130 N N . ILE A 1 272 ? -4.947 17.080 -5.340 1.00 97.06 272 ILE A N 1
ATOM 2131 C CA . ILE A 1 272 ? -5.217 17.552 -3.977 1.00 97.06 272 ILE A CA 1
ATOM 2132 C C . ILE A 1 272 ? -6.348 18.573 -4.040 1.00 97.06 272 ILE A C 1
ATOM 2134 O O . ILE A 1 272 ? -6.259 19.548 -4.779 1.00 97.06 272 ILE A O 1
ATOM 2138 N N . ASP A 1 273 ? -7.385 18.356 -3.234 1.00 97.00 273 ASP A N 1
ATOM 2139 C CA . ASP A 1 273 ? -8.556 19.227 -3.196 1.00 97.00 273 ASP A CA 1
ATOM 2140 C C . ASP A 1 273 ? -8.186 20.670 -2.807 1.00 97.00 273 ASP A C 1
ATOM 2142 O O . ASP A 1 273 ? -7.325 20.910 -1.952 1.00 97.00 273 ASP A O 1
ATOM 2146 N N . ASP A 1 274 ? -8.912 21.650 -3.354 1.00 97.50 274 ASP A N 1
ATOM 2147 C CA . ASP A 1 274 ? -8.678 23.080 -3.092 1.00 97.50 274 ASP A CA 1
ATOM 2148 C C . ASP A 1 274 ? -8.732 23.442 -1.602 1.00 97.50 274 ASP A C 1
ATOM 2150 O O . ASP A 1 274 ? -8.027 24.338 -1.130 1.00 97.50 274 ASP A O 1
ATOM 2154 N N . LYS A 1 275 ? -9.551 22.721 -0.831 1.00 96.94 275 LYS A N 1
ATOM 2155 C CA . LYS A 1 275 ? -9.645 22.901 0.620 1.00 96.94 275 LYS A CA 1
ATOM 2156 C C . LYS A 1 275 ? -8.339 22.527 1.322 1.00 96.94 275 LYS A C 1
ATOM 2158 O O . LYS A 1 275 ? -7.856 23.275 2.170 1.00 96.94 275 LYS A O 1
ATOM 2163 N N . ASP A 1 276 ? -7.742 21.404 0.940 1.00 97.12 276 ASP A N 1
ATOM 2164 C CA . ASP A 1 276 ? -6.470 20.954 1.502 1.00 97.12 276 ASP A CA 1
ATOM 2165 C C . ASP A 1 276 ? -5.323 21.855 1.030 1.00 97.12 276 ASP A C 1
ATOM 2167 O O . ASP A 1 276 ? -4.453 22.214 1.825 1.00 97.12 276 ASP A O 1
ATOM 2171 N N . LYS A 1 277 ? -5.371 22.338 -0.218 1.00 97.50 277 LYS A N 1
ATOM 2172 C CA . LYS A 1 277 ? -4.444 23.354 -0.741 1.00 97.50 277 LYS A CA 1
ATOM 2173 C C . LYS A 1 277 ? -4.453 24.640 0.095 1.00 97.50 277 LYS A C 1
ATOM 2175 O O . LYS A 1 277 ? -3.386 25.199 0.369 1.00 97.50 277 LYS A O 1
ATOM 2180 N N . GLN A 1 278 ? -5.618 25.104 0.556 1.00 97.88 278 GLN A N 1
ATOM 2181 C CA . GLN A 1 278 ? -5.710 26.259 1.463 1.00 97.88 278 GLN A CA 1
ATOM 2182 C C . GLN A 1 278 ? -5.036 25.980 2.813 1.00 97.88 278 GLN A C 1
ATOM 2184 O O . GLN A 1 278 ? -4.283 26.821 3.311 1.00 97.88 278 GLN A O 1
ATOM 2189 N N . HIS A 1 279 ? -5.240 24.793 3.389 1.00 97.56 279 HIS A N 1
ATOM 2190 C CA . HIS A 1 279 ? -4.573 24.398 4.632 1.00 97.56 279 HIS A CA 1
ATOM 2191 C C . HIS A 1 279 ? -3.044 24.289 4.463 1.00 97.56 279 HIS A C 1
ATOM 2193 O O . HIS A 1 279 ? -2.295 24.762 5.320 1.00 97.56 279 HIS A O 1
ATOM 2199 N N . LEU A 1 280 ? -2.558 23.744 3.339 1.00 97.38 280 LEU A N 1
ATOM 2200 C CA . LEU A 1 280 ? -1.125 23.694 3.008 1.00 97.38 280 LEU A CA 1
ATOM 2201 C C . LEU A 1 280 ? -0.525 25.092 2.831 1.00 97.38 280 LEU A C 1
ATOM 2203 O O . LEU A 1 280 ? 0.582 25.359 3.306 1.00 97.38 280 LEU A O 1
ATOM 2207 N N . THR A 1 281 ? -1.276 26.003 2.209 1.00 97.31 281 THR A N 1
ATOM 2208 C CA . THR A 1 281 ? -0.889 27.415 2.080 1.00 97.31 281 THR A CA 1
ATOM 2209 C C . THR A 1 281 ? -0.757 28.062 3.458 1.00 97.31 281 THR A C 1
ATOM 2211 O O . THR A 1 281 ? 0.227 28.753 3.728 1.00 97.31 281 THR A O 1
ATOM 2214 N N . LYS A 1 282 ? -1.696 27.782 4.372 1.00 97.19 282 LYS A N 1
ATOM 2215 C CA . LYS A 1 282 ? -1.651 28.265 5.759 1.00 97.19 282 LYS A CA 1
ATOM 2216 C C . LYS A 1 282 ? -0.420 27.746 6.508 1.00 97.19 282 LYS A C 1
ATOM 2218 O O . LYS A 1 282 ? 0.225 28.523 7.206 1.00 97.19 282 LYS A O 1
ATOM 2223 N N . LEU A 1 283 ? -0.048 26.479 6.304 1.00 96.31 283 LEU A N 1
ATOM 2224 C CA . LEU A 1 283 ? 1.180 25.872 6.843 1.00 96.31 283 LEU A CA 1
ATOM 2225 C C . LEU A 1 283 ? 2.475 26.376 6.192 1.00 96.31 283 LEU A C 1
ATOM 2227 O O . LEU A 1 283 ? 3.556 26.013 6.653 1.00 96.31 283 LEU A O 1
ATOM 2231 N N . LYS A 1 284 ? 2.393 27.198 5.137 1.00 96.38 284 LYS A N 1
ATOM 2232 C CA . LYS A 1 284 ? 3.543 27.610 4.315 1.00 96.38 284 LYS A CA 1
ATOM 2233 C C . LYS A 1 284 ? 4.351 26.408 3.809 1.00 96.38 284 LYS A C 1
ATOM 2235 O O . LYS A 1 284 ? 5.582 26.455 3.761 1.00 96.38 284 LYS A O 1
ATOM 2240 N N . PHE A 1 285 ? 3.653 25.329 3.457 1.00 96.06 285 PHE A N 1
ATOM 2241 C CA . PHE A 1 285 ? 4.272 24.121 2.929 1.00 96.06 285 PHE A CA 1
ATOM 2242 C C . PHE A 1 285 ? 5.003 24.412 1.610 1.00 96.06 285 PHE A C 1
ATOM 2244 O O . PHE A 1 285 ? 4.496 25.135 0.751 1.00 96.06 285 PHE A O 1
ATOM 2251 N N . GLN A 1 286 ? 6.189 23.823 1.452 1.00 95.12 286 GLN A N 1
ATOM 2252 C CA . GLN A 1 286 ? 6.939 23.816 0.199 1.00 95.12 286 GLN A CA 1
ATOM 2253 C C . GLN A 1 286 ? 7.134 22.364 -0.256 1.00 95.12 286 GLN A C 1
ATOM 2255 O O . GLN A 1 286 ? 7.590 21.552 0.555 1.00 95.12 286 GLN A O 1
ATOM 2260 N N . PRO A 1 287 ? 6.838 22.021 -1.525 1.00 94.69 287 PRO A N 1
ATOM 2261 C CA . PRO A 1 287 ? 7.157 20.703 -2.066 1.00 94.69 287 PRO A CA 1
ATOM 2262 C C . PRO A 1 287 ? 8.623 20.322 -1.796 1.00 94.69 287 PRO A C 1
ATOM 2264 O O . PRO A 1 287 ? 9.529 21.144 -1.932 1.00 94.69 287 PRO A O 1
ATOM 2267 N N . GLY A 1 288 ? 8.845 19.085 -1.343 1.00 92.00 288 GLY A N 1
ATOM 2268 C CA . GLY A 1 288 ? 10.165 18.564 -0.948 1.00 92.00 288 GLY A CA 1
ATOM 2269 C C . GLY A 1 288 ? 10.596 18.848 0.501 1.00 92.00 288 GLY A C 1
ATOM 2270 O O . GLY A 1 288 ? 11.677 18.423 0.909 1.00 92.00 288 GLY A O 1
ATOM 2271 N N . ASP A 1 289 ? 9.784 19.549 1.298 1.00 93.25 289 ASP A N 1
ATOM 2272 C CA . ASP A 1 289 ? 10.092 19.826 2.704 1.00 93.25 289 ASP A CA 1
ATOM 2273 C C . ASP A 1 289 ? 9.673 18.683 3.645 1.00 93.25 289 ASP A C 1
ATOM 2275 O O . ASP A 1 289 ? 8.514 18.581 4.042 1.00 93.25 289 ASP A O 1
ATOM 2279 N N . HIS A 1 290 ? 10.641 17.881 4.097 1.00 93.62 290 HIS A N 1
ATOM 2280 C CA . HIS A 1 290 ? 10.416 16.766 5.028 1.00 93.62 290 HIS A CA 1
ATOM 2281 C C . HIS A 1 290 ? 9.932 17.175 6.427 1.00 93.62 290 HIS A C 1
ATOM 2283 O O . HIS A 1 290 ? 9.553 16.312 7.225 1.00 93.62 290 HIS A O 1
ATOM 2289 N N . ARG A 1 291 ? 9.937 18.469 6.775 1.00 93.81 291 ARG A N 1
ATOM 2290 C CA . ARG A 1 291 ? 9.453 18.921 8.090 1.00 93.81 291 ARG A CA 1
ATOM 2291 C C . ARG A 1 291 ? 7.982 18.583 8.303 1.00 93.81 291 ARG A C 1
ATOM 2293 O O . ARG A 1 291 ? 7.600 18.330 9.443 1.00 93.81 291 ARG A O 1
ATOM 2300 N N . VAL A 1 292 ? 7.185 18.496 7.233 1.00 95.19 292 VAL A N 1
ATOM 2301 C CA . VAL A 1 292 ? 5.766 18.130 7.345 1.00 95.19 292 VAL A CA 1
ATOM 2302 C C . VAL A 1 292 ? 5.549 16.725 7.893 1.00 95.19 292 VAL A C 1
ATOM 2304 O O . VAL A 1 292 ? 4.570 16.495 8.592 1.00 95.19 292 VAL A O 1
ATOM 2307 N N . GLU A 1 293 ? 6.489 15.803 7.677 1.00 95.62 293 GLU A N 1
ATOM 2308 C CA . GLU A 1 293 ? 6.407 14.441 8.218 1.00 95.62 293 GLU A CA 1
ATOM 2309 C C . GLU A 1 293 ? 6.600 14.392 9.741 1.00 95.62 293 GLU A C 1
ATOM 2311 O O . GLU A 1 293 ? 6.256 13.400 10.382 1.00 95.62 293 GLU A O 1
ATOM 2316 N N . ARG A 1 294 ? 7.167 15.456 10.324 1.00 95.44 294 ARG A N 1
ATOM 2317 C CA . ARG A 1 294 ? 7.466 15.566 11.757 1.00 95.44 294 ARG A CA 1
ATOM 2318 C C . ARG A 1 294 ? 6.565 16.563 12.485 1.00 95.44 294 ARG A C 1
ATOM 2320 O O . ARG A 1 294 ? 6.788 16.795 13.671 1.00 95.44 294 ARG A O 1
ATOM 2327 N N . LEU A 1 295 ? 5.582 17.156 11.803 1.00 95.38 295 LEU A N 1
ATOM 2328 C CA . LEU A 1 295 ? 4.659 18.107 12.423 1.00 95.38 295 LEU A CA 1
ATOM 2329 C C . LEU A 1 295 ? 3.811 17.426 13.500 1.00 95.38 295 LEU A C 1
ATOM 2331 O O . LEU A 1 295 ? 3.273 16.331 13.304 1.00 95.38 295 LEU A O 1
ATOM 2335 N N . GLY A 1 296 ? 3.679 18.101 14.641 1.00 95.69 296 GLY A N 1
ATOM 2336 C CA . GLY A 1 296 ? 2.823 17.654 15.731 1.00 95.69 296 GLY A CA 1
ATOM 2337 C C . GLY A 1 296 ? 1.343 17.802 15.381 1.00 95.69 296 GLY A C 1
ATOM 2338 O O . GLY A 1 296 ? 0.973 18.579 14.503 1.00 95.69 296 GLY A O 1
ATOM 2339 N N . CYS A 1 297 ? 0.487 17.073 16.105 1.00 95.44 297 CYS A N 1
ATOM 2340 C CA . CYS A 1 297 ? -0.970 17.170 15.962 1.00 95.44 297 CYS A CA 1
ATOM 2341 C C . CYS A 1 297 ? -1.468 18.614 16.103 1.00 95.44 297 CYS A C 1
ATOM 2343 O O . CYS A 1 297 ? -2.330 19.042 15.343 1.00 95.44 297 CYS A O 1
ATOM 2345 N N . ASP A 1 298 ? -0.876 19.380 17.018 1.00 96.06 298 ASP A N 1
ATOM 2346 C CA . ASP A 1 298 ? -1.262 20.767 17.284 1.00 96.06 298 ASP A CA 1
ATOM 2347 C C . ASP A 1 298 ? -1.018 21.691 16.078 1.00 96.06 298 ASP A C 1
ATOM 2349 O O . ASP A 1 298 ? -1.808 22.601 15.824 1.00 96.06 298 ASP A O 1
ATOM 2353 N N . ASP A 1 299 ? 0.011 21.420 15.271 1.00 96.38 299 ASP A N 1
ATOM 2354 C CA . ASP A 1 299 ? 0.349 22.248 14.113 1.00 96.38 299 ASP A CA 1
ATOM 2355 C C . ASP A 1 299 ? -0.561 21.943 12.919 1.00 96.38 299 ASP A C 1
ATOM 2357 O O . ASP A 1 299 ? -1.189 22.837 12.346 1.00 96.38 299 ASP A O 1
ATOM 2361 N N . TRP A 1 300 ? -0.676 20.672 12.523 1.00 96.94 300 TRP A N 1
ATOM 2362 C CA . TRP A 1 300 ? -1.480 20.338 11.346 1.00 96.94 300 TRP A CA 1
ATOM 2363 C C . TRP A 1 300 ? -2.983 20.360 11.655 1.00 96.94 300 TRP A C 1
ATOM 2365 O O . TRP A 1 300 ? -3.763 20.857 10.845 1.00 96.94 300 TRP A O 1
ATOM 2375 N N . GLN A 1 301 ? -3.421 19.908 12.830 1.00 96.56 301 GLN A N 1
ATOM 2376 C CA . GLN A 1 301 ? -4.840 19.938 13.189 1.00 96.56 301 GLN A CA 1
ATOM 2377 C C . GLN A 1 301 ? -5.248 21.296 13.761 1.00 96.56 301 GLN A C 1
ATOM 2379 O O . GLN A 1 301 ? -6.248 21.865 13.328 1.00 96.56 301 GLN A O 1
ATOM 2384 N N . GLY A 1 302 ? -4.488 21.822 14.725 1.00 95.25 302 GLY A N 1
ATOM 2385 C CA . GLY A 1 302 ? -4.836 23.054 15.436 1.00 95.25 302 GLY A CA 1
ATOM 2386 C C . GLY A 1 302 ? -4.590 24.309 14.605 1.00 95.25 302 GLY A C 1
ATOM 2387 O O . GLY A 1 302 ? -5.491 25.134 14.443 1.00 95.25 302 GLY A O 1
ATOM 2388 N N . PHE A 1 303 ? -3.391 24.456 14.037 1.00 96.12 303 PHE A N 1
ATOM 2389 C CA . PHE A 1 303 ? -3.061 25.637 13.242 1.00 96.12 303 PHE A CA 1
ATOM 2390 C C . PHE A 1 303 ? -3.597 25.542 11.808 1.00 96.12 303 PHE A C 1
ATOM 2392 O O . PHE A 1 303 ? -4.260 26.477 11.347 1.00 96.12 303 PHE A O 1
ATOM 2399 N N . ALA A 1 304 ? -3.372 24.434 11.098 1.00 95.88 304 ALA A N 1
ATOM 2400 C CA . ALA A 1 304 ? -3.802 24.317 9.700 1.00 95.88 304 ALA A CA 1
ATOM 2401 C C . ALA A 1 304 ? -5.290 23.984 9.525 1.00 95.88 304 ALA A C 1
ATOM 2403 O O . ALA A 1 304 ? -5.872 24.383 8.519 1.00 95.88 304 ALA A O 1
ATOM 2404 N N . GLY A 1 305 ? -5.909 23.303 10.495 1.00 97.00 305 GLY A N 1
ATOM 2405 C CA . GLY A 1 305 ? -7.306 22.864 10.410 1.00 97.00 305 GLY A CA 1
ATOM 2406 C C . GLY A 1 305 ? -7.506 21.551 9.648 1.00 97.00 305 GLY A C 1
ATOM 2407 O O . GLY A 1 305 ? -8.631 21.232 9.256 1.00 97.00 305 GLY A O 1
ATOM 2408 N N . PHE A 1 306 ? -6.443 20.775 9.424 1.00 97.19 306 PHE A N 1
ATOM 2409 C CA . PHE A 1 306 ? -6.571 19.463 8.802 1.00 97.19 306 PHE A CA 1
ATOM 2410 C C . PHE A 1 306 ? -7.317 18.492 9.719 1.00 97.19 306 PHE A C 1
ATOM 2412 O O . PHE A 1 306 ? -7.102 18.447 10.928 1.00 97.19 306 PHE A O 1
ATOM 2419 N N . SER A 1 307 ? -8.158 17.646 9.127 1.00 96.69 307 SER A N 1
ATOM 2420 C CA . SER A 1 307 ? -8.595 16.420 9.797 1.00 96.69 307 SER A CA 1
ATOM 2421 C C . SER A 1 307 ? -7.591 15.297 9.525 1.00 96.69 307 SER A C 1
ATOM 2423 O O . SER A 1 307 ? -6.778 15.382 8.605 1.00 96.69 307 SER A O 1
ATOM 2425 N N . LYS A 1 308 ? -7.627 14.238 10.340 1.00 95.50 308 LYS A N 1
ATOM 2426 C CA . LYS A 1 308 ? -6.618 13.171 10.296 1.00 95.50 308 LYS A CA 1
ATOM 2427 C C . LYS A 1 308 ? -6.527 12.471 8.932 1.00 95.50 308 LYS A C 1
ATOM 2429 O O . LYS A 1 308 ? -5.429 12.235 8.449 1.00 95.50 308 LYS A O 1
ATOM 2434 N N . LEU A 1 309 ? -7.665 12.156 8.306 1.00 95.94 309 LEU A N 1
ATOM 2435 C CA . LEU A 1 309 ? -7.684 11.407 7.042 1.00 95.94 309 LEU A CA 1
ATOM 2436 C C . LEU A 1 309 ? -7.094 12.206 5.860 1.00 95.94 309 LEU A C 1
ATOM 2438 O O . LEU A 1 309 ? -6.208 11.673 5.193 1.00 95.94 309 LEU A O 1
ATOM 2442 N N . PRO A 1 310 ? -7.495 13.471 5.608 1.00 96.31 310 PRO A N 1
ATOM 2443 C CA . PRO A 1 310 ? -6.840 14.314 4.607 1.00 96.31 310 PRO A CA 1
ATOM 2444 C C . PRO A 1 310 ? -5.349 14.529 4.870 1.00 96.31 310 PRO A C 1
ATOM 2446 O O . PRO A 1 310 ? -4.559 14.511 3.930 1.00 96.31 310 PRO A O 1
ATOM 2449 N N . TRP A 1 311 ? -4.942 14.663 6.138 1.00 97.56 311 TRP A N 1
ATOM 2450 C CA . TRP A 1 311 ? -3.528 14.788 6.494 1.00 97.56 311 TRP A CA 1
ATOM 2451 C C . TRP A 1 311 ? -2.718 13.537 6.126 1.00 97.56 311 TRP A C 1
ATOM 2453 O O . TRP A 1 311 ? -1.683 13.639 5.468 1.00 97.56 311 TRP A O 1
ATOM 2463 N N . ASP A 1 312 ? -3.215 12.349 6.480 1.00 97.00 312 ASP A N 1
ATOM 2464 C CA . ASP A 1 312 ? -2.570 11.074 6.141 1.00 97.00 312 ASP A CA 1
ATOM 2465 C C . ASP A 1 312 ? -2.512 10.856 4.609 1.00 97.00 312 ASP A C 1
ATOM 2467 O O . ASP A 1 312 ? -1.509 10.362 4.076 1.00 97.00 312 ASP A O 1
ATOM 2471 N N . ASN A 1 313 ? -3.555 11.272 3.878 1.00 97.12 313 ASN A N 1
ATOM 2472 C CA . ASN A 1 313 ? -3.590 11.240 2.411 1.00 97.12 313 ASN A CA 1
ATOM 2473 C C . ASN A 1 313 ? -2.541 12.185 1.799 1.00 97.12 313 ASN A C 1
ATOM 2475 O O . ASN A 1 313 ? -1.755 11.775 0.943 1.00 97.12 313 ASN A O 1
ATOM 2479 N N . PHE A 1 314 ? -2.469 13.428 2.285 1.00 97.56 314 PHE A N 1
ATOM 2480 C CA . PHE A 1 314 ? -1.446 14.393 1.885 1.00 97.56 314 PHE A CA 1
ATOM 2481 C C . PHE A 1 314 ? -0.029 13.852 2.122 1.00 97.56 314 PHE A C 1
ATOM 2483 O O . PHE A 1 314 ? 0.795 13.896 1.209 1.00 97.56 314 PHE A O 1
ATOM 2490 N N . LEU A 1 315 ? 0.253 13.282 3.299 1.00 97.62 315 LEU A N 1
ATOM 2491 C CA . LEU A 1 315 ? 1.567 12.702 3.601 1.00 97.62 315 LEU A CA 1
ATOM 2492 C C . LEU A 1 315 ? 1.930 11.558 2.649 1.00 97.62 315 LEU A C 1
ATOM 2494 O O . LEU A 1 315 ? 3.090 11.424 2.259 1.00 97.62 315 LEU A O 1
ATOM 2498 N N . SER A 1 316 ? 0.951 10.744 2.256 1.00 97.25 316 SER A N 1
ATOM 2499 C CA . SER A 1 316 ? 1.159 9.658 1.294 1.00 97.25 316 SER A CA 1
ATOM 2500 C C . SER A 1 316 ? 1.535 10.201 -0.089 1.00 97.25 316 SER A C 1
ATOM 2502 O O . SER A 1 316 ? 2.523 9.753 -0.673 1.00 97.25 316 SER A O 1
ATOM 2504 N N . LYS A 1 317 ? 0.821 11.227 -0.573 1.00 97.38 317 LYS A N 1
ATOM 2505 C CA . LYS A 1 317 ? 1.124 11.924 -1.836 1.00 97.38 317 LYS A CA 1
ATOM 2506 C C . LYS A 1 317 ? 2.484 12.629 -1.795 1.00 97.38 317 LYS A C 1
ATOM 2508 O O . LYS A 1 317 ? 3.253 12.535 -2.743 1.00 97.38 317 LYS A O 1
ATOM 2513 N N . HIS A 1 318 ? 2.829 13.266 -0.677 1.00 96.88 318 HIS A N 1
ATOM 2514 C CA . HIS A 1 318 ? 4.130 13.912 -0.490 1.00 96.88 318 HIS A CA 1
ATOM 2515 C C . HIS A 1 318 ? 5.297 12.914 -0.544 1.00 96.88 318 HIS A C 1
ATOM 2517 O O . HIS A 1 318 ? 6.317 13.186 -1.177 1.00 96.88 318 HIS A O 1
ATOM 2523 N N . LYS A 1 319 ? 5.145 11.735 0.071 1.00 96.50 319 LYS A N 1
ATOM 2524 C CA . LYS A 1 319 ? 6.147 10.661 -0.015 1.00 96.50 319 LYS A CA 1
ATOM 2525 C C . LYS A 1 319 ? 6.302 10.133 -1.437 1.00 96.50 319 LYS A C 1
ATOM 2527 O O . LYS A 1 319 ? 7.432 9.891 -1.855 1.00 96.50 319 LYS A O 1
ATOM 2532 N N . HIS A 1 320 ? 5.194 9.995 -2.167 1.00 96.38 320 HIS A N 1
ATOM 2533 C CA . HIS A 1 320 ? 5.225 9.632 -3.583 1.00 96.38 320 HIS A CA 1
ATOM 2534 C C . HIS A 1 320 ? 5.989 10.678 -4.396 1.00 96.38 320 HIS A C 1
ATOM 2536 O O . HIS A 1 320 ? 6.930 10.328 -5.091 1.00 96.38 320 HIS A O 1
ATOM 2542 N N . PHE A 1 321 ? 5.708 11.964 -4.180 1.00 95.75 321 PHE A N 1
ATOM 2543 C CA . PHE A 1 321 ? 6.450 13.058 -4.804 1.00 95.75 321 PHE A CA 1
ATOM 2544 C C . PHE A 1 321 ? 7.953 13.006 -4.548 1.00 95.75 321 PHE A C 1
ATOM 2546 O O . PHE A 1 321 ? 8.738 13.132 -5.481 1.00 95.75 321 PHE A O 1
ATOM 2553 N N . ILE A 1 322 ? 8.382 12.767 -3.308 1.00 94.44 322 ILE A N 1
ATOM 2554 C CA . ILE A 1 322 ? 9.813 12.624 -3.006 1.00 94.44 322 ILE A CA 1
ATOM 2555 C C . ILE A 1 322 ? 10.423 11.434 -3.762 1.00 94.44 322 ILE A C 1
ATOM 2557 O O . ILE A 1 322 ? 11.576 11.500 -4.189 1.00 94.44 322 ILE A O 1
ATOM 2561 N N . GLN A 1 323 ? 9.681 10.336 -3.905 1.00 94.50 323 GLN A N 1
ATOM 2562 C CA . GLN A 1 323 ? 10.129 9.172 -4.663 1.00 94.50 323 GLN A CA 1
ATOM 2563 C C . GLN A 1 323 ? 10.200 9.469 -6.166 1.00 94.50 323 GLN A C 1
ATOM 2565 O O . GLN A 1 323 ? 11.185 9.104 -6.802 1.00 94.50 323 GLN A O 1
ATOM 2570 N N . ASP A 1 324 ? 9.229 10.194 -6.709 1.00 94.00 324 ASP A N 1
ATOM 2571 C CA . ASP A 1 324 ? 9.192 10.569 -8.120 1.00 94.00 324 ASP A CA 1
ATOM 2572 C C . ASP A 1 324 ? 10.323 11.528 -8.487 1.00 94.00 324 ASP A C 1
ATOM 2574 O O . ASP A 1 324 ? 11.001 11.326 -9.493 1.00 94.00 324 ASP A O 1
ATOM 2578 N N . VAL A 1 325 ? 10.602 12.509 -7.625 1.00 92.75 325 VAL A N 1
ATOM 2579 C CA . VAL A 1 325 ? 11.769 13.391 -7.759 1.00 92.75 325 VAL A CA 1
ATOM 2580 C C . VAL A 1 325 ? 13.067 12.580 -7.738 1.00 92.75 325 VAL A C 1
ATOM 2582 O O . VAL A 1 325 ? 13.940 12.803 -8.570 1.00 92.75 325 VAL A O 1
ATOM 2585 N N . LYS A 1 326 ? 13.206 11.612 -6.821 1.00 90.62 326 LYS A N 1
ATOM 2586 C CA . LYS A 1 326 ? 14.394 10.737 -6.763 1.00 90.62 326 LYS A CA 1
ATOM 2587 C C . LYS A 1 326 ? 14.578 9.895 -8.023 1.00 90.62 326 LYS A C 1
ATOM 2589 O O . LYS A 1 326 ? 15.710 9.565 -8.360 1.00 90.62 326 LYS A O 1
ATOM 2594 N N . ASN A 1 327 ? 13.482 9.545 -8.683 1.00 91.69 327 ASN A N 1
ATOM 2595 C CA . ASN A 1 327 ? 13.481 8.755 -9.906 1.00 91.69 327 ASN A CA 1
ATOM 2596 C C . ASN A 1 327 ? 13.628 9.613 -11.179 1.00 91.69 327 ASN A C 1
ATOM 2598 O O . ASN A 1 327 ? 13.672 9.045 -12.266 1.00 91.69 327 ASN A O 1
ATOM 2602 N N . GLY A 1 328 ? 13.690 10.947 -11.065 1.00 91.62 328 GLY A N 1
ATOM 2603 C CA . GLY A 1 328 ? 13.794 11.856 -12.213 1.00 91.62 328 GLY A CA 1
ATOM 2604 C C . GLY A 1 328 ? 12.478 12.090 -12.964 1.00 91.62 328 GLY A C 1
ATOM 2605 O O . GLY A 1 328 ? 12.491 12.625 -14.064 1.00 91.62 328 GLY A O 1
ATOM 2606 N N . PHE A 1 329 ? 11.320 11.727 -12.398 1.00 89.50 329 PHE A N 1
ATOM 2607 C CA . PHE A 1 329 ? 10.018 11.976 -13.044 1.00 89.50 329 PHE A CA 1
ATOM 2608 C C . PHE A 1 329 ? 9.579 13.450 -12.996 1.00 89.50 329 PHE A C 1
ATOM 2610 O O . PHE A 1 329 ? 8.587 13.810 -13.619 1.00 89.50 329 PHE A O 1
ATOM 2617 N N . TRP A 1 330 ? 10.313 14.292 -12.264 1.00 85.69 330 TRP A N 1
ATOM 2618 C CA . TRP A 1 330 ? 10.063 15.731 -12.125 1.00 85.69 330 TRP A CA 1
ATOM 2619 C C . TRP A 1 330 ? 11.098 16.607 -12.856 1.00 85.69 330 TRP A C 1
ATOM 2621 O O . TRP A 1 330 ? 11.202 17.799 -12.574 1.00 85.69 330 TRP A O 1
ATOM 2631 N N . ASP A 1 331 ? 11.840 16.037 -13.810 1.00 71.56 331 ASP A N 1
ATOM 2632 C CA . ASP A 1 331 ? 12.716 16.781 -14.723 1.00 71.56 331 ASP A CA 1
ATOM 2633 C C . ASP A 1 331 ? 11.894 17.325 -15.912 1.00 71.56 331 ASP A C 1
ATOM 2635 O O . ASP A 1 331 ? 11.840 16.700 -16.973 1.00 71.56 331 ASP A O 1
ATOM 2639 N N . ILE A 1 332 ? 11.209 18.462 -15.728 1.00 54.66 332 ILE A N 1
ATOM 2640 C CA . ILE A 1 332 ? 10.566 19.228 -16.820 1.00 54.66 332 ILE A CA 1
ATOM 2641 C C . ILE A 1 332 ? 11.434 20.426 -17.196 1.00 54.66 332 ILE A C 1
ATOM 2643 O O . ILE A 1 332 ? 11.866 21.149 -16.266 1.00 54.66 332 ILE A O 1
#

Secondary structure (DSSP, 8-state):
--TT-----TTSHHHHHHHHHHHHHHHTTT--------PPP-----------------TTTTSTT-S--TT--HHHHHHHHHHHHHHHHHTHHHHHHHHHHS-TT-STT-TTS-EEE-TTT--EEE--HHHHHHHHHHHHTT-S-TTS--SSGGG-GGGPPPPPPS--------PPP----------------------PPP---PPP-PPPPPP------------------------------------TTB---SS---HHHHHHHTT--HHHHHHHHHTT--TTBGGGGG--HIIIIIIS---HHHHHHHHHHHHHHHHHHHTTTT--

Solvent-accessible surface area (backbone atoms only — not comparable to full-atom values): 22737 Å² total; per-residue (Å²): 130,77,98,76,69,89,78,64,59,64,91,37,73,67,26,42,53,50,49,55,52,51,49,53,58,40,56,76,66,79,48,94,78,87,83,87,82,85,76,77,81,80,70,78,76,72,83,73,78,94,67,92,74,94,73,88,87,72,92,67,74,80,65,80,78,70,75,82,61,96,72,65,52,75,68,54,54,53,51,52,50,53,51,52,53,50,48,50,64,74,38,44,68,48,38,52,51,53,46,67,76,38,36,74,33,68,36,87,86,39,60,88,36,22,52,50,65,44,91,87,77,71,48,26,34,69,58,45,77,68,49,38,50,56,36,21,52,37,42,74,72,66,76,45,59,94,92,48,78,61,99,43,80,81,67,32,77,91,57,41,57,76,77,70,72,92,71,77,87,77,73,84,75,86,77,81,90,81,88,84,88,89,82,84,87,86,88,87,88,85,89,81,88,80,89,84,82,88,84,88,80,90,76,87,78,86,79,82,87,81,78,87,79,83,81,82,85,82,80,87,83,82,89,82,82,90,88,82,89,85,84,89,83,89,89,82,90,82,85,90,86,77,94,74,80,91,70,78,87,76,75,97,64,65,62,83,62,97,53,92,65,49,62,65,59,52,29,63,76,67,72,52,54,72,70,57,50,51,28,40,58,70,64,65,61,54,77,63,50,58,64,70,82,69,59,51,66,62,51,48,36,66,68,33,60,47,52,71,68,64,46,56,50,49,54,53,52,51,52,50,48,52,52,37,50,75,71,55,77,62,78,122

pLDDT: mean 74.5, std 22.63, range [33.69, 98.0]

Organism: Armillaria tabescens (NCBI:txid1929756)

Sequence (332 aa):
MPKNDSKKPLSSPNGYKALI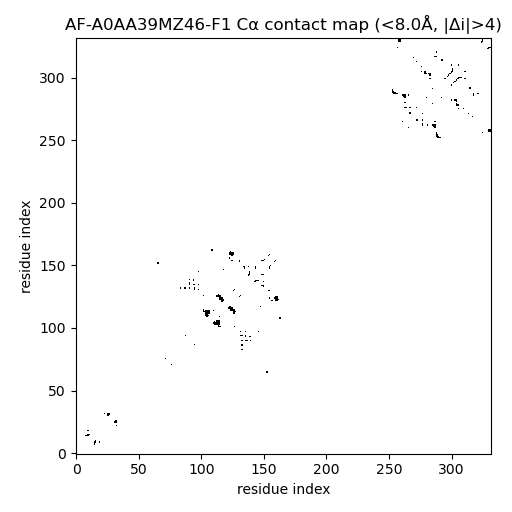SALSKLSSKGKDATITVFLPPLSKVQKLPSANMNLHKDDAELEEFSQGPIGLLIREQKMHQARVDLLNHQYTNEISEIYSMYPIGNDPCWLLKRVYCEPRTQNCWEINRANVVVWAVAIAEKCMDKDKPPVSMHFAHDRCLKAPATGTQVLNNIDSTTPAAPVLLPHALPGMQPHYPYGFPPYYGYPPSMLFAPYPHMAHGAHHVAQPYGYSDDRPRTPLLCDVTNSMPNSPMKMALPCPVSLTEFCDHYFIDDKDKQHLTKLKFQPGDHRVERLGCDDWQGFAGFSKLPWDNFLSKHKHFIQDVKNGFWDI

Mean predicted aligned error: 21.6 Å

Radius of gyration: 34.7 Å; Cα contacts (8 Å, |Δi|>4): 175; chains: 1; bounding box: 88×75×111 Å